Protein AF-A0A4Y1ZFN9-F1 (afdb_monomer_lite)

Structure (mmCIF, N/CA/C/O backbone):
data_AF-A0A4Y1ZFN9-F1
#
_entry.id   AF-A0A4Y1ZFN9-F1
#
loop_
_atom_site.group_PDB
_atom_site.id
_atom_site.type_symbol
_atom_site.label_atom_id
_atom_site.label_alt_id
_atom_site.label_comp_id
_atom_site.label_asym_id
_atom_site.label_entity_id
_atom_site.label_seq_id
_atom_site.pdbx_PDB_ins_code
_atom_site.Cartn_x
_atom_site.Cartn_y
_atom_site.Cartn_z
_atom_site.occupancy
_atom_site.B_iso_or_equiv
_atom_site.auth_seq_id
_atom_site.auth_comp_id
_atom_site.auth_asym_id
_atom_site.auth_atom_id
_atom_site.pdbx_PDB_model_num
ATOM 1 N N . MET A 1 1 ? -14.547 -3.668 4.953 1.00 77.75 1 MET A N 1
ATOM 2 C CA . MET A 1 1 ? -13.461 -3.537 3.946 1.00 77.75 1 MET A CA 1
ATOM 3 C C . MET A 1 1 ? -12.849 -4.908 3.663 1.00 77.75 1 MET A C 1
ATOM 5 O O . MET A 1 1 ? -12.935 -5.746 4.546 1.00 77.75 1 MET A O 1
ATOM 9 N N . ILE A 1 2 ? -12.287 -5.182 2.478 1.00 76.56 2 ILE A N 1
ATOM 10 C CA . ILE A 1 2 ? -11.510 -6.411 2.207 1.00 76.56 2 ILE A CA 1
ATOM 11 C C . ILE A 1 2 ? -10.048 -6.037 1.962 1.00 76.56 2 ILE A C 1
ATOM 13 O O . ILE A 1 2 ? -9.784 -5.156 1.145 1.00 76.56 2 ILE A O 1
ATOM 17 N N . VAL A 1 3 ? -9.117 -6.692 2.660 1.00 72.06 3 VAL A N 1
ATOM 18 C CA . VAL A 1 3 ? -7.688 -6.322 2.660 1.00 72.06 3 VAL A CA 1
ATOM 19 C C . VAL A 1 3 ? -6.757 -7.538 2.684 1.00 72.06 3 VAL A C 1
ATOM 21 O O . VAL A 1 3 ? -7.185 -8.662 2.965 1.00 72.06 3 VAL A O 1
ATOM 24 N N . THR A 1 4 ? -5.461 -7.279 2.488 1.00 67.50 4 THR A N 1
ATOM 25 C CA . THR A 1 4 ? -4.365 -8.205 2.813 1.00 67.50 4 THR A CA 1
ATOM 26 C C . THR A 1 4 ? -3.552 -7.617 3.972 1.00 67.50 4 THR A C 1
ATOM 28 O O . THR A 1 4 ? -3.237 -6.431 3.929 1.00 67.50 4 THR A O 1
ATOM 31 N N . ALA A 1 5 ? -3.260 -8.376 5.037 1.00 63.66 5 ALA A N 1
ATOM 32 C CA . ALA A 1 5 ? -2.979 -7.748 6.340 1.00 63.66 5 ALA A CA 1
ATOM 33 C C . ALA A 1 5 ? -2.063 -8.499 7.311 1.00 63.66 5 ALA A C 1
ATOM 35 O O . ALA A 1 5 ? -1.925 -9.724 7.226 1.00 63.66 5 ALA A O 1
ATOM 36 N N . SER A 1 6 ? -1.573 -7.713 8.285 1.00 58.00 6 SER A N 1
ATOM 37 C CA . SER A 1 6 ? -1.054 -8.129 9.589 1.00 58.00 6 SER A CA 1
ATOM 38 C C . SER A 1 6 ? -2.159 -8.058 10.641 1.00 58.00 6 SER A C 1
ATOM 40 O O . SER A 1 6 ? -2.550 -6.984 11.076 1.00 58.00 6 SER A O 1
ATOM 42 N N . ARG A 1 7 ? -2.741 -9.205 10.988 1.00 59.84 7 ARG A N 1
ATOM 43 C CA . ARG A 1 7 ? -4.163 -9.277 11.386 1.00 59.84 7 ARG A CA 1
ATOM 44 C C . ARG A 1 7 ? -4.411 -9.408 12.881 1.00 59.84 7 ARG A C 1
ATOM 46 O O . ARG A 1 7 ? -5.573 -9.501 13.278 1.00 59.84 7 ARG A O 1
ATOM 53 N N . TYR A 1 8 ? -3.345 -9.536 13.661 1.00 68.88 8 TYR A N 1
ATOM 54 C CA . TYR A 1 8 ? -3.421 -10.136 14.982 1.00 68.88 8 TYR A CA 1
ATOM 55 C C . TYR A 1 8 ? -2.717 -9.287 16.032 1.00 68.88 8 TYR A C 1
ATOM 57 O O . TYR A 1 8 ? -1.589 -8.844 15.815 1.00 68.88 8 TYR A O 1
ATOM 65 N N . LYS A 1 9 ? -3.371 -9.135 17.182 1.00 74.56 9 LYS A N 1
ATOM 66 C CA . LYS A 1 9 ? -2.738 -8.744 18.443 1.00 74.56 9 LYS A CA 1
ATOM 67 C C . LYS A 1 9 ? -2.376 -9.995 19.236 1.00 74.56 9 LYS A C 1
ATOM 69 O O . LYS A 1 9 ? -3.012 -11.040 19.078 1.00 74.56 9 LYS A O 1
ATOM 74 N N . VAL A 1 10 ? -1.360 -9.891 20.087 1.00 72.19 10 VAL A N 1
ATOM 75 C CA . VAL A 1 10 ? -1.052 -10.942 21.061 1.00 72.19 10 VAL A CA 1
ATOM 76 C C . VAL A 1 10 ? -1.889 -10.669 22.304 1.00 72.19 10 VAL A C 1
ATOM 78 O O . VAL A 1 10 ? -1.729 -9.637 22.938 1.00 72.19 10 VAL A O 1
ATOM 81 N N . TYR A 1 11 ? -2.776 -11.591 22.656 1.00 72.38 11 TYR A N 1
ATOM 82 C CA . TYR A 1 11 ? -3.575 -11.526 23.875 1.00 72.38 11 TYR A CA 1
ATOM 83 C C . TYR A 1 11 ? -3.511 -12.885 24.566 1.00 72.38 11 TYR A C 1
ATOM 85 O O . TYR A 1 11 ? -3.776 -13.906 23.935 1.00 72.38 11 TYR A O 1
ATOM 93 N N . ASN A 1 12 ? -3.109 -12.924 25.839 1.00 75.69 12 ASN A N 1
ATOM 94 C CA . ASN A 1 12 ? -2.905 -14.171 26.592 1.00 75.69 12 ASN A CA 1
ATOM 95 C C . ASN A 1 12 ? -2.049 -15.215 25.838 1.00 75.69 12 ASN A C 1
ATOM 97 O O . ASN A 1 12 ? -2.403 -16.391 25.765 1.00 75.69 12 ASN A O 1
ATOM 101 N N . ASN A 1 13 ? -0.930 -14.780 25.246 1.00 74.75 13 ASN A N 1
ATOM 102 C CA . ASN A 1 13 ? -0.024 -15.596 24.420 1.00 74.75 13 ASN A CA 1
ATOM 103 C C . ASN A 1 13 ? -0.671 -16.227 23.168 1.00 74.75 13 ASN A C 1
ATOM 105 O O . ASN A 1 13 ? -0.096 -17.136 22.569 1.00 74.75 13 ASN A O 1
ATOM 109 N N . GLN A 1 14 ? -1.837 -15.741 22.743 1.00 72.94 14 GLN A N 1
ATOM 110 C CA . GLN A 1 14 ? -2.523 -16.175 21.530 1.00 72.94 14 GLN A CA 1
ATOM 111 C C . GLN A 1 14 ? -2.654 -15.020 20.538 1.00 72.94 14 GLN A C 1
ATOM 113 O O . GLN A 1 14 ? -2.800 -13.862 20.924 1.00 72.94 14 GLN A O 1
ATOM 118 N N . LEU A 1 15 ? -2.603 -15.341 19.244 1.00 72.94 15 LEU A N 1
ATOM 119 C CA . LEU A 1 15 ? -2.896 -14.387 18.179 1.00 72.94 15 LEU A CA 1
ATOM 120 C C . LEU A 1 15 ? -4.413 -14.287 18.011 1.00 72.94 15 LEU A C 1
ATOM 122 O O . LEU A 1 15 ? -5.055 -15.259 17.616 1.00 72.94 15 LEU A O 1
ATOM 126 N N . VAL A 1 16 ? -4.975 -13.116 18.296 1.00 81.44 16 VAL A N 1
ATOM 127 C CA . VAL A 1 16 ? -6.412 -12.837 18.159 1.00 81.44 16 VAL A CA 1
ATOM 128 C C . VAL A 1 16 ? -6.639 -11.637 17.247 1.00 81.44 16 VAL A C 1
ATOM 130 O O . VAL A 1 16 ? -5.754 -10.796 17.089 1.00 81.44 16 VAL A O 1
ATOM 133 N N . HIS A 1 17 ? -7.805 -11.571 16.607 1.00 81.56 17 HIS A N 1
ATOM 134 C CA . HIS A 1 17 ? -8.164 -10.444 15.749 1.00 81.56 17 HIS A CA 1
ATOM 135 C C . HIS A 1 17 ? -8.407 -9.167 16.564 1.00 81.56 17 HIS A C 1
ATOM 137 O O . HIS A 1 17 ? -8.721 -9.223 17.753 1.00 81.56 17 HIS A O 1
ATOM 143 N N . TYR A 1 18 ? -8.227 -8.019 15.907 1.00 85.19 18 TYR A N 1
ATOM 144 C CA . TYR A 1 18 ? -8.685 -6.741 16.441 1.00 85.19 18 TYR A CA 1
ATOM 145 C C . TYR A 1 18 ? -10.200 -6.623 16.278 1.00 85.19 18 TYR A C 1
ATOM 147 O O . TYR A 1 18 ? -10.724 -6.839 15.184 1.00 85.19 18 TYR A O 1
ATOM 155 N N . GLU A 1 19 ? -10.863 -6.230 17.355 1.00 88.25 19 GLU A N 1
ATOM 156 C CA . GLU A 1 19 ? -12.302 -5.993 17.435 1.00 88.25 19 GLU A CA 1
ATOM 157 C C . GLU A 1 19 ? -12.590 -4.489 17.494 1.00 88.25 19 GLU A C 1
ATOM 159 O O . GLU A 1 19 ? -11.731 -3.700 17.885 1.00 88.25 19 GLU A O 1
ATOM 164 N N . GLU A 1 20 ? -13.811 -4.073 17.151 1.00 88.00 20 GLU A N 1
ATOM 165 C CA . GLU A 1 20 ? -14.206 -2.653 17.182 1.00 88.00 20 GLU A CA 1
ATOM 166 C C . GLU A 1 20 ? -13.950 -2.010 18.554 1.00 88.00 20 GLU A C 1
ATOM 168 O O . GLU A 1 20 ? -13.442 -0.895 18.655 1.00 88.00 20 GLU A O 1
ATOM 173 N N . THR A 1 21 ? -14.218 -2.753 19.631 1.00 90.38 21 THR A N 1
ATOM 174 C CA . THR A 1 21 ? -14.050 -2.281 21.009 1.00 90.38 21 THR A CA 1
ATOM 175 C C . THR A 1 21 ? -12.606 -1.958 21.381 1.00 90.38 21 THR A C 1
ATOM 177 O O . THR A 1 21 ? -12.394 -1.190 22.319 1.00 90.38 21 THR A O 1
ATOM 180 N N . ASP A 1 22 ? -11.622 -2.493 20.653 1.00 88.75 22 ASP A N 1
ATOM 181 C CA . ASP A 1 22 ? -10.198 -2.234 20.895 1.00 88.75 22 ASP A CA 1
ATOM 182 C C . ASP A 1 22 ? -9.815 -0.775 20.624 1.00 88.75 22 ASP A C 1
ATOM 184 O O . ASP A 1 22 ? -8.788 -0.305 21.111 1.00 88.75 22 ASP A O 1
ATOM 188 N N . ILE A 1 23 ? -10.655 -0.028 19.900 1.00 85.88 23 ILE A N 1
ATOM 189 C CA . ILE A 1 23 ? -10.479 1.413 19.699 1.00 85.88 23 ILE A CA 1
ATOM 190 C C . ILE A 1 23 ? -10.587 2.209 21.012 1.00 85.88 23 ILE A C 1
ATOM 192 O O . ILE A 1 23 ? -10.075 3.323 21.104 1.00 85.88 23 ILE A O 1
ATOM 196 N N . ASN A 1 24 ? -11.243 1.643 22.033 1.00 86.88 24 ASN A N 1
ATOM 197 C CA . ASN A 1 24 ? -11.418 2.278 23.339 1.00 86.88 24 ASN A CA 1
ATOM 198 C C . ASN A 1 24 ? -10.230 2.040 24.280 1.00 86.88 24 ASN A C 1
ATOM 200 O O . ASN A 1 24 ? -10.094 2.747 25.279 1.00 86.88 24 ASN A O 1
ATOM 204 N N . ASP A 1 25 ? -9.370 1.065 23.978 1.00 86.62 25 ASP A N 1
ATOM 205 C CA . ASP A 1 25 ? -8.110 0.879 24.690 1.00 86.62 25 ASP A CA 1
ATOM 206 C C . ASP A 1 25 ? -7.090 1.894 24.169 1.00 86.62 25 ASP A C 1
ATOM 208 O O . ASP A 1 25 ? -6.445 1.713 23.137 1.00 86.62 25 ASP A O 1
ATOM 212 N N . LEU A 1 26 ? -6.970 3.001 24.895 1.00 81.69 26 LEU A N 1
ATOM 213 C CA . LEU A 1 26 ? -6.106 4.116 24.527 1.00 81.69 26 LEU A CA 1
ATOM 214 C C . LEU A 1 26 ? -4.615 3.852 24.788 1.00 81.69 26 LEU A C 1
ATOM 216 O O . LEU A 1 26 ? -3.798 4.679 24.382 1.00 81.69 26 LEU A O 1
ATOM 220 N N . GLU A 1 27 ? -4.248 2.763 25.467 1.00 79.81 27 GLU A N 1
ATOM 221 C CA . GLU A 1 27 ? -2.849 2.452 25.777 1.00 79.81 27 GLU A CA 1
ATOM 222 C C . GLU A 1 27 ? -2.230 1.510 24.745 1.00 79.81 27 GLU A C 1
ATOM 224 O O . GLU A 1 27 ? -1.145 1.802 24.235 1.00 79.81 27 GLU A O 1
ATOM 229 N N . GLU A 1 28 ? -2.917 0.422 24.388 1.00 80.81 28 GLU A N 1
ATOM 230 C CA . GLU A 1 28 ? -2.368 -0.596 23.485 1.00 80.81 28 GLU A CA 1
ATOM 231 C C . GLU A 1 28 ? -3.202 -0.774 22.212 1.00 80.81 28 GLU A C 1
ATOM 233 O O . GLU A 1 28 ? -2.653 -0.704 21.105 1.00 80.81 28 GLU A O 1
ATOM 238 N N . GLY A 1 29 ? -4.516 -0.961 22.347 1.00 85.44 29 GLY A N 1
ATOM 239 C CA . GLY A 1 29 ? -5.437 -1.226 21.241 1.00 85.44 29 GLY A CA 1
ATOM 240 C C . GLY A 1 29 ? -5.422 -0.143 20.165 1.00 85.44 29 GLY A C 1
ATOM 241 O O . GLY A 1 29 ? -4.971 -0.383 19.042 1.00 85.44 29 GLY A O 1
ATOM 242 N N . PHE A 1 30 ? -5.856 1.067 20.506 1.00 84.69 30 PHE A N 1
ATOM 243 C CA . PHE A 1 30 ? -5.963 2.192 19.583 1.00 84.69 30 PHE A CA 1
ATOM 244 C C . PHE A 1 30 ? -4.625 2.566 18.922 1.00 84.69 30 PHE A C 1
ATOM 246 O O . PHE A 1 30 ? -4.589 2.649 17.687 1.00 84.69 30 PHE A O 1
ATOM 253 N N . PRO A 1 31 ? -3.504 2.730 19.660 1.00 82.12 31 PRO A N 1
ATOM 254 C CA . PRO A 1 31 ? -2.205 2.958 19.032 1.00 82.12 31 PRO A CA 1
ATOM 255 C C . PRO A 1 31 ? -1.802 1.845 18.061 1.00 82.12 31 PRO A C 1
ATOM 257 O O . PRO A 1 31 ? -1.279 2.137 16.985 1.00 82.12 31 PRO A O 1
ATOM 260 N N . SER A 1 32 ? -2.066 0.580 18.398 1.00 81.94 32 SER A N 1
ATOM 261 C CA . SER A 1 32 ? -1.715 -0.549 17.533 1.00 81.94 32 SER A CA 1
ATOM 262 C C . SER A 1 32 ? -2.589 -0.632 16.283 1.00 81.94 32 SER A C 1
ATOM 264 O O . SER A 1 32 ? -2.069 -0.889 15.200 1.00 81.94 32 SER A O 1
ATOM 266 N N . ILE A 1 33 ? -3.885 -0.329 16.392 1.00 87.19 33 ILE A N 1
ATOM 267 C CA . ILE A 1 33 ? -4.781 -0.191 15.236 1.00 87.19 33 ILE A CA 1
ATOM 268 C C . ILE A 1 33 ? -4.265 0.908 14.303 1.00 87.19 33 ILE A C 1
ATOM 270 O O . ILE A 1 33 ? -4.144 0.701 13.094 1.00 87.19 33 ILE A O 1
ATOM 274 N N . CYS A 1 34 ? -3.892 2.061 14.864 1.00 84.19 34 CYS A N 1
ATOM 275 C CA . CYS A 1 34 ? -3.413 3.206 14.095 1.00 84.19 34 CYS A CA 1
ATOM 276 C C . CYS A 1 34 ? -2.011 3.001 13.489 1.00 84.19 34 CYS A C 1
ATOM 278 O O . CYS A 1 34 ? -1.635 3.739 12.585 1.00 84.19 34 CYS A O 1
ATOM 280 N N . ARG A 1 35 ? -1.234 1.991 13.912 1.00 80.06 35 ARG A N 1
ATOM 281 C CA . ARG A 1 35 ? -0.016 1.564 13.183 1.00 80.06 35 ARG A CA 1
ATOM 282 C C . ARG A 1 35 ? -0.333 0.940 11.823 1.00 80.06 35 ARG A C 1
ATOM 284 O O . ARG A 1 35 ? 0.531 0.905 10.948 1.00 80.06 35 ARG A O 1
ATOM 291 N N . GLY A 1 36 ? -1.568 0.494 11.627 1.00 83.50 36 GLY A N 1
ATOM 292 C CA . GLY A 1 36 ? -2.031 -0.132 10.402 1.00 83.50 36 GLY A CA 1
ATOM 293 C C . GLY A 1 36 ? -2.270 -1.621 10.593 1.00 83.50 36 GLY A C 1
ATOM 294 O O . GLY A 1 36 ? -1.331 -2.407 10.687 1.00 83.50 36 GLY A O 1
ATOM 295 N N . LEU A 1 37 ? -3.542 -2.013 10.575 1.00 83.81 37 LEU A N 1
ATOM 296 C CA . LEU A 1 37 ? -3.963 -3.415 10.574 1.00 83.81 37 LEU A CA 1
ATOM 297 C C . LEU A 1 37 ? -3.704 -4.087 9.219 1.00 83.81 37 LEU A C 1
ATOM 299 O O . LEU A 1 37 ? -3.660 -5.306 9.099 1.00 83.81 37 LEU A O 1
ATOM 303 N N . PHE A 1 38 ? -3.550 -3.303 8.159 1.00 83.31 38 PHE A N 1
ATOM 304 C CA . PHE A 1 38 ? -3.325 -3.780 6.801 1.00 83.31 38 PHE A CA 1
ATOM 305 C C . PHE A 1 38 ? -2.555 -2.733 6.002 1.00 83.31 38 PHE A C 1
ATOM 307 O O . PHE A 1 38 ? -2.450 -1.595 6.444 1.00 83.31 38 PHE A O 1
ATOM 314 N N . ASN A 1 39 ? -2.040 -3.097 4.826 1.00 83.25 39 ASN A N 1
ATOM 315 C CA . ASN A 1 39 ? -1.399 -2.132 3.940 1.00 83.25 39 ASN A CA 1
ATOM 316 C C . ASN A 1 39 ? -2.447 -1.469 3.047 1.00 83.25 39 ASN A C 1
ATOM 318 O O . ASN A 1 39 ? -3.125 -2.156 2.281 1.00 83.25 39 ASN A O 1
ATOM 322 N N . SER A 1 40 ? -2.559 -0.144 3.116 1.00 86.94 40 SER A N 1
ATOM 323 C CA . SER A 1 40 ? -3.566 0.615 2.366 1.00 86.94 40 SER A CA 1
ATOM 324 C C . SER A 1 40 ? -3.242 0.811 0.883 1.00 86.94 40 SER A C 1
ATOM 326 O O . SER A 1 40 ? -4.077 1.327 0.149 1.00 86.94 40 SER A O 1
ATOM 328 N N . GLY A 1 41 ? -2.091 0.337 0.395 1.00 87.19 41 GLY A N 1
ATOM 329 C CA . GLY A 1 41 ? -1.738 0.394 -1.028 1.00 87.19 41 GLY A CA 1
ATOM 330 C C . GLY A 1 41 ? -2.680 -0.388 -1.944 1.00 87.19 41 GLY A C 1
ATOM 331 O O . GLY A 1 41 ? -2.752 -0.107 -3.136 1.00 87.19 41 GLY A O 1
ATOM 332 N N . SER A 1 42 ? -3.429 -1.351 -1.403 1.00 88.12 42 SER A N 1
ATOM 333 C CA . SER A 1 42 ? -4.551 -1.972 -2.106 1.00 88.12 42 SER A CA 1
ATOM 334 C C . SER A 1 42 ? -5.563 -2.565 -1.127 1.00 88.12 42 SER A C 1
ATOM 336 O O . SER A 1 42 ? -5.224 -3.230 -0.143 1.00 88.12 42 SER A O 1
ATOM 338 N N . TYR A 1 43 ? -6.833 -2.318 -1.414 1.00 90.12 43 TYR A N 1
ATOM 339 C CA . TYR A 1 43 ? -7.973 -2.818 -0.660 1.00 90.12 43 TYR A CA 1
ATOM 340 C C . TYR A 1 43 ? -9.228 -2.726 -1.527 1.00 90.12 43 TYR A C 1
ATOM 342 O O . TYR A 1 43 ? -9.263 -2.024 -2.536 1.00 90.12 43 TYR A O 1
ATOM 350 N N . ILE A 1 44 ? -10.284 -3.421 -1.110 1.00 90.62 44 ILE A N 1
ATOM 351 C CA . ILE A 1 44 ? -11.608 -3.316 -1.721 1.00 90.62 44 ILE A CA 1
ATOM 352 C C . ILE A 1 44 ? -12.584 -2.773 -0.682 1.00 90.62 44 ILE A C 1
ATOM 354 O O . ILE A 1 44 ? -12.714 -3.295 0.432 1.00 90.62 44 ILE A O 1
ATOM 358 N N . MET A 1 45 ? -13.306 -1.725 -1.061 1.00 90.50 45 MET A N 1
ATOM 359 C CA . MET A 1 45 ? -14.277 -1.054 -0.209 1.00 90.50 45 MET A CA 1
ATOM 360 C C . MET A 1 45 ? -15.701 -1.335 -0.691 1.00 90.50 45 MET A C 1
ATOM 362 O O . MET A 1 45 ? -16.015 -1.204 -1.871 1.00 90.50 45 MET A O 1
ATOM 366 N N . ASN A 1 46 ? -16.586 -1.719 0.232 1.00 91.62 46 ASN A N 1
ATOM 367 C CA . ASN A 1 46 ? -17.998 -1.917 -0.082 1.00 91.62 46 ASN A CA 1
ATOM 368 C C . ASN A 1 46 ? -18.739 -0.582 0.058 1.00 91.62 46 ASN A C 1
ATOM 370 O O . ASN A 1 46 ? -19.190 -0.226 1.146 1.00 91.62 46 ASN A O 1
ATOM 374 N N . LEU A 1 47 ? -18.878 0.139 -1.054 1.00 92.19 47 LEU A N 1
ATOM 375 C CA . LEU A 1 47 ? -19.539 1.445 -1.070 1.00 92.19 47 LEU A CA 1
ATOM 376 C C . LEU A 1 47 ? -21.029 1.368 -0.715 1.00 92.19 47 LEU A C 1
ATOM 378 O O . LEU A 1 47 ? -21.571 2.335 -0.194 1.00 92.19 47 LEU A O 1
ATOM 382 N N . ASN A 1 48 ? -21.698 0.236 -0.953 1.00 94.62 48 ASN A N 1
ATOM 383 C CA . ASN A 1 48 ? -23.107 0.078 -0.580 1.00 94.62 48 ASN A CA 1
ATOM 384 C C . ASN A 1 48 ? -23.276 0.058 0.939 1.00 94.62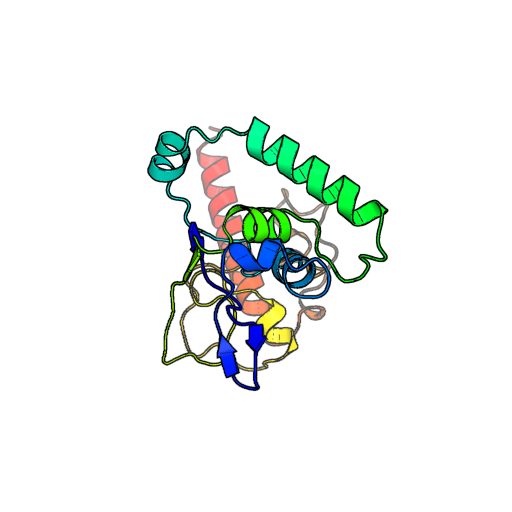 48 ASN A C 1
ATOM 386 O O . ASN A 1 48 ? -24.194 0.688 1.450 1.00 94.62 48 ASN A O 1
ATOM 390 N N . LYS A 1 49 ? -22.363 -0.604 1.664 1.00 91.75 49 LYS A N 1
ATOM 391 C CA . LYS A 1 49 ? -22.344 -0.559 3.133 1.00 91.75 49 LYS A CA 1
ATOM 392 C C . LYS A 1 49 ? -22.106 0.860 3.657 1.00 91.75 49 LYS A C 1
ATOM 394 O O . LYS A 1 49 ? -22.811 1.280 4.563 1.00 91.75 49 LYS A O 1
ATOM 399 N N . ILE A 1 50 ? -21.171 1.598 3.056 1.00 91.69 50 ILE A N 1
ATOM 400 C CA . ILE A 1 50 ? -20.876 2.992 3.439 1.00 91.69 50 ILE A CA 1
ATOM 401 C C . ILE A 1 50 ? -22.106 3.881 3.240 1.00 91.69 50 ILE A C 1
ATOM 403 O O . ILE A 1 50 ? -22.515 4.579 4.161 1.00 91.69 50 ILE A O 1
ATOM 407 N N . ARG A 1 51 ? -22.752 3.792 2.069 1.00 94.00 51 ARG A N 1
ATOM 408 C CA . ARG A 1 51 ? -23.983 4.542 1.779 1.00 94.00 51 ARG A CA 1
ATOM 409 C C . ARG A 1 51 ? -25.131 4.159 2.713 1.00 94.00 51 ARG A C 1
ATOM 411 O O . ARG A 1 51 ? -25.852 5.038 3.165 1.00 94.00 51 ARG A O 1
ATOM 418 N N . ALA A 1 52 ? -25.303 2.870 3.011 1.00 95.50 52 ALA A N 1
ATOM 419 C CA . ALA A 1 52 ? -26.346 2.395 3.923 1.00 95.50 52 ALA A CA 1
ATOM 420 C C . ALA A 1 52 ? -26.139 2.899 5.361 1.00 95.50 52 ALA A C 1
ATOM 422 O O . ALA A 1 52 ? -27.113 3.208 6.039 1.00 95.50 52 ALA A O 1
ATOM 423 N N . ALA A 1 53 ? -24.882 3.031 5.792 1.00 91.50 53 ALA A N 1
ATOM 424 C CA . ALA A 1 53 ? -24.506 3.637 7.068 1.00 91.50 53 ALA A CA 1
ATOM 425 C C . ALA A 1 53 ? -24.557 5.179 7.056 1.00 91.50 53 ALA A C 1
ATOM 427 O O . ALA A 1 53 ? -24.246 5.796 8.066 1.00 91.50 53 ALA A O 1
ATOM 428 N N . GLN A 1 54 ? -24.938 5.795 5.928 1.00 95.00 54 GLN A N 1
ATOM 429 C CA . GLN A 1 54 ? -24.986 7.250 5.727 1.00 95.00 54 GLN A CA 1
ATOM 430 C C . GLN A 1 54 ? -23.649 7.957 5.995 1.00 95.00 54 GLN A C 1
ATOM 432 O O . GLN A 1 54 ? -23.626 9.146 6.291 1.00 95.00 54 GLN A O 1
ATOM 437 N N . LEU A 1 55 ? -22.535 7.235 5.844 1.00 90.69 55 LEU A N 1
ATOM 438 C CA . LEU A 1 55 ? -21.200 7.796 5.999 1.00 90.69 55 LEU A CA 1
ATOM 439 C C . LEU A 1 55 ? -20.816 8.603 4.757 1.00 90.69 55 LEU A C 1
ATOM 441 O O . LEU A 1 55 ? -20.970 8.155 3.615 1.00 90.69 55 LEU A O 1
ATOM 445 N N . THR A 1 56 ? -20.266 9.782 4.998 1.00 91.44 56 THR A N 1
ATOM 446 C CA . THR A 1 56 ? -19.825 10.755 4.002 1.00 91.44 56 THR A CA 1
ATOM 447 C C . THR A 1 56 ? -18.323 11.008 4.119 1.00 91.44 56 THR A C 1
ATOM 449 O O . THR A 1 56 ? -17.667 10.554 5.054 1.00 91.44 56 THR A O 1
ATOM 452 N N . ILE A 1 57 ? -17.749 11.743 3.162 1.00 89.31 57 ILE A N 1
ATOM 453 C CA . ILE A 1 57 ? -16.342 12.170 3.244 1.00 89.31 57 ILE A CA 1
ATOM 454 C C . ILE A 1 57 ? -16.107 13.044 4.485 1.00 89.31 57 ILE A C 1
ATOM 456 O O . ILE A 1 57 ? -15.055 12.917 5.111 1.00 89.31 57 ILE A O 1
ATOM 460 N N . ASP A 1 58 ? -17.082 13.871 4.869 1.00 92.38 58 ASP A N 1
ATOM 461 C CA . ASP A 1 58 ? -16.963 14.777 6.014 1.00 92.38 58 ASP A CA 1
ATOM 462 C C . ASP A 1 58 ? -16.776 14.012 7.329 1.00 92.38 58 ASP A C 1
ATOM 464 O O . ASP A 1 58 ? -15.988 14.437 8.172 1.00 92.38 58 ASP A O 1
ATOM 468 N N . ASP A 1 59 ? -17.395 12.835 7.467 1.00 90.88 59 ASP A N 1
ATOM 469 C CA . ASP A 1 59 ? -17.200 11.955 8.624 1.00 90.88 59 ASP A CA 1
ATOM 470 C C . ASP A 1 59 ? -15.746 11.471 8.724 1.00 90.88 59 ASP A C 1
ATOM 472 O O . ASP A 1 59 ? -15.136 11.516 9.794 1.00 90.88 59 ASP A O 1
ATOM 476 N N . PHE A 1 60 ? -15.140 11.071 7.599 1.00 88.75 60 PHE A N 1
ATOM 477 C CA . PHE A 1 60 ? -13.730 10.666 7.566 1.00 88.75 60 PHE A CA 1
ATOM 478 C C . PHE A 1 60 ? -12.784 11.848 7.807 1.00 88.75 60 PHE A C 1
ATOM 480 O O . PHE A 1 60 ? -11.758 11.684 8.471 1.00 88.75 60 PHE A O 1
ATOM 487 N N . VAL A 1 61 ? -13.123 13.044 7.315 1.00 89.06 61 VAL A N 1
ATOM 488 C CA . VAL A 1 61 ? -12.357 14.270 7.577 1.00 89.06 61 VAL A CA 1
ATOM 489 C C . VAL A 1 61 ? -12.413 14.625 9.062 1.00 89.06 61 VAL A C 1
ATOM 491 O O . VAL A 1 61 ? -11.361 14.812 9.677 1.00 89.06 61 VAL A O 1
ATOM 494 N N . ALA A 1 62 ? -13.602 14.653 9.664 1.00 88.94 62 ALA A N 1
ATOM 495 C CA . ALA A 1 62 ? -13.782 14.913 11.089 1.00 88.94 62 ALA A CA 1
ATOM 496 C C . ALA A 1 62 ? -13.035 13.878 11.941 1.00 88.94 62 ALA A C 1
ATOM 498 O O . ALA A 1 62 ? -12.291 14.238 12.858 1.00 88.94 62 ALA A O 1
A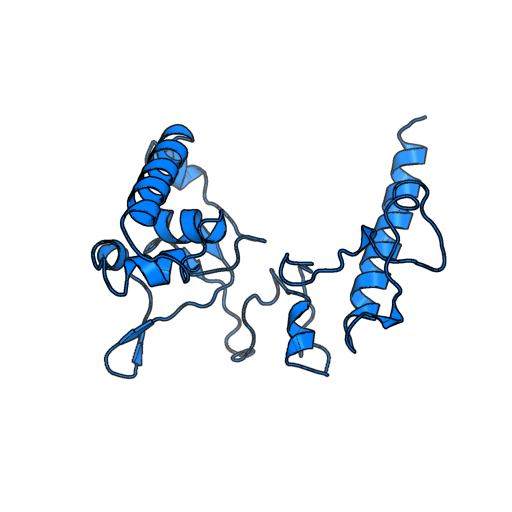TOM 499 N N . PHE A 1 63 ? -13.142 12.596 11.584 1.00 86.56 63 PHE A N 1
ATOM 500 C CA . PHE A 1 63 ? -12.414 11.532 12.263 1.00 86.56 63 PHE A CA 1
ATOM 501 C C . PHE A 1 63 ? -10.897 11.724 12.151 1.00 86.56 63 PHE A C 1
ATOM 503 O O . PHE A 1 63 ? -10.196 11.678 13.161 1.00 86.56 63 PHE A O 1
ATOM 510 N N . SER A 1 64 ? -10.374 12.057 10.966 1.00 85.50 64 SER A N 1
ATOM 511 C CA . SER A 1 64 ? -8.944 12.341 10.790 1.00 85.50 64 SER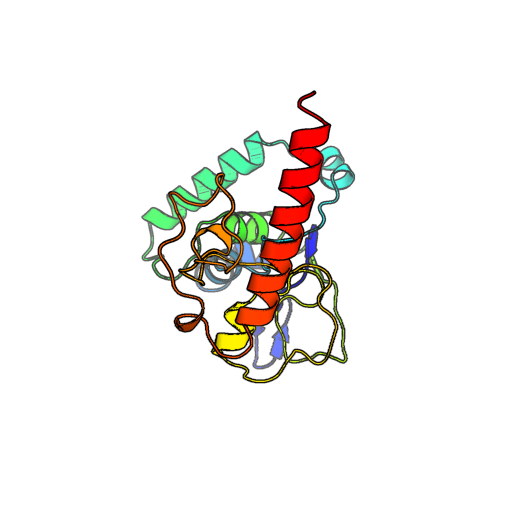 A CA 1
ATOM 512 C C . SER A 1 64 ? -8.451 13.497 11.678 1.00 85.50 64 SER A C 1
ATOM 514 O O . SER A 1 64 ? -7.386 13.402 12.289 1.00 85.50 64 SER A O 1
ATOM 516 N N . GLN A 1 65 ? -9.254 14.554 11.847 1.00 83.81 65 GLN A N 1
ATOM 517 C CA . GLN A 1 65 ? -8.936 15.682 12.727 1.00 83.81 65 GLN A CA 1
ATOM 518 C C . GLN A 1 65 ? -8.938 15.287 14.211 1.00 83.81 65 GLN A C 1
ATOM 520 O O . GLN A 1 65 ? -8.090 15.759 14.982 1.00 83.81 65 GLN A O 1
ATOM 525 N N . MET A 1 66 ? -9.851 14.399 14.619 1.00 82.06 66 MET A N 1
ATOM 526 C CA . MET A 1 66 ? -9.855 13.818 15.963 1.00 82.06 66 MET A CA 1
ATOM 527 C C . MET A 1 66 ? -8.579 13.009 16.218 1.00 82.06 66 MET A C 1
ATOM 529 O O . MET A 1 66 ? -7.923 13.226 17.240 1.00 82.06 66 MET A O 1
ATOM 533 N N . LEU A 1 67 ? -8.171 12.155 15.270 1.00 78.88 67 LEU A N 1
ATOM 534 C CA . LEU A 1 67 ? -6.922 11.386 15.353 1.00 78.88 67 LEU A CA 1
ATOM 535 C C . LEU A 1 67 ? -5.696 12.308 15.466 1.00 78.88 67 LEU A C 1
ATOM 537 O O . LEU A 1 67 ? -4.845 12.098 16.331 1.00 78.88 67 LEU A O 1
ATOM 541 N N . CYS A 1 68 ? -5.622 13.375 14.662 1.00 77.38 68 CYS A N 1
ATOM 542 C CA . CYS A 1 68 ? -4.537 14.361 14.741 1.00 77.38 68 CYS A CA 1
ATOM 543 C C . CYS A 1 68 ? -4.518 15.132 16.070 1.00 77.38 68 CYS A C 1
ATOM 545 O O . CYS A 1 68 ? -3.460 15.510 16.568 1.00 77.38 68 CYS A O 1
ATOM 547 N N . THR A 1 69 ? -5.683 15.410 16.655 1.00 77.69 69 THR A N 1
ATOM 548 C CA . THR A 1 69 ? -5.760 16.048 17.977 1.00 77.69 69 THR A CA 1
ATOM 549 C C . THR A 1 69 ? -5.285 15.102 19.072 1.00 77.69 69 THR A C 1
ATOM 551 O O . THR A 1 69 ? -4.577 15.523 19.988 1.00 77.69 69 THR A O 1
ATOM 554 N N . TYR A 1 70 ? -5.656 13.826 18.980 1.00 73.88 70 TYR A N 1
ATOM 555 C CA . TYR A 1 70 ? -5.193 12.797 19.901 1.00 73.88 70 TYR A CA 1
ATOM 556 C C . TYR A 1 70 ? -3.671 12.619 19.814 1.00 73.88 70 TYR A C 1
ATOM 558 O O . TYR A 1 70 ? -2.996 12.592 20.844 1.00 73.88 70 TYR A O 1
ATOM 566 N N . SER A 1 71 ? -3.114 12.601 18.597 1.00 69.81 71 SER A N 1
ATOM 567 C CA . SER A 1 71 ? -1.679 12.406 18.373 1.00 69.81 71 SER A CA 1
ATOM 568 C C . SER A 1 71 ? -0.803 13.471 19.019 1.00 69.81 71 SER A C 1
ATOM 570 O O . SER A 1 71 ? 0.238 13.155 19.582 1.00 69.81 71 SER A O 1
ATOM 572 N N . LYS A 1 72 ? -1.253 14.730 19.006 1.00 70.12 72 LYS A N 1
ATOM 573 C CA . LYS A 1 72 ? -0.546 15.863 19.621 1.00 70.12 72 LYS A CA 1
ATOM 574 C C . LYS A 1 72 ? -0.509 15.809 21.149 1.00 70.12 72 LYS A C 1
ATOM 576 O O . LYS A 1 72 ? 0.313 16.488 21.755 1.00 70.12 72 LYS A O 1
ATOM 581 N N . LYS A 1 73 ? -1.411 15.052 21.783 1.00 66.44 73 LYS A N 1
ATOM 582 C CA . LYS A 1 73 ? -1.536 14.966 23.250 1.00 66.44 73 LYS A CA 1
ATOM 583 C C . LYS A 1 73 ? -0.678 13.859 23.871 1.00 66.44 73 LYS A C 1
ATOM 585 O O . LYS A 1 73 ? -0.586 13.791 25.095 1.00 66.44 73 LYS A O 1
ATOM 590 N N . LYS A 1 74 ? -0.084 12.981 23.062 1.00 66.44 74 LYS A N 1
ATOM 591 C CA . LYS A 1 74 ? 0.699 11.821 23.507 1.00 66.44 74 LYS A CA 1
ATOM 592 C C . LYS A 1 74 ? 2.004 11.743 22.717 1.00 66.44 74 LYS A C 1
ATOM 594 O O . LYS A 1 74 ? 2.070 12.213 21.586 1.00 66.44 74 LYS A O 1
ATOM 599 N N . ASP A 1 75 ? 3.037 11.132 23.292 1.00 65.19 75 ASP A N 1
ATOM 600 C CA . ASP A 1 75 ? 4.206 10.736 22.504 1.00 65.19 75 ASP A CA 1
ATOM 601 C C . ASP A 1 75 ? 3.776 9.610 21.558 1.00 65.19 75 ASP A C 1
ATOM 603 O O . ASP A 1 75 ? 3.610 8.455 21.950 1.00 65.19 75 ASP A O 1
ATOM 607 N N . THR A 1 76 ? 3.483 9.989 20.318 1.00 62.19 76 THR A N 1
ATOM 608 C CA . THR A 1 76 ? 2.961 9.099 19.283 1.00 62.19 76 THR A CA 1
ATOM 609 C C . THR A 1 76 ? 4.007 8.761 18.230 1.00 62.19 76 THR A C 1
ATOM 611 O O . THR A 1 76 ? 3.660 8.373 17.117 1.00 62.19 76 THR A O 1
ATOM 614 N N . SER A 1 77 ? 5.291 8.835 18.595 1.00 59.00 77 SER A N 1
ATOM 615 C CA . SER A 1 77 ? 6.439 8.460 17.752 1.00 59.00 77 SER A CA 1
ATOM 616 C C . SER A 1 77 ? 6.299 7.092 17.062 1.00 59.00 77 SER A C 1
ATOM 618 O O . SER A 1 77 ? 6.888 6.875 16.007 1.00 59.00 77 SER A O 1
ATOM 620 N N . ASN A 1 78 ? 5.466 6.198 17.606 1.00 53.97 78 ASN A N 1
ATOM 621 C CA . ASN A 1 78 ? 5.185 4.867 17.069 1.00 53.97 78 ASN A CA 1
ATOM 622 C C . ASN A 1 78 ? 3.808 4.708 16.390 1.00 53.97 78 ASN A C 1
ATOM 624 O O . ASN A 1 78 ? 3.381 3.569 16.213 1.00 53.97 78 ASN A O 1
ATOM 628 N N . ILE A 1 79 ? 3.076 5.778 16.061 1.00 62.28 79 ILE A N 1
ATOM 629 C CA . ILE A 1 79 ? 1.773 5.698 15.375 1.00 62.28 79 ILE A CA 1
ATOM 630 C C . ILE A 1 79 ? 1.899 6.244 13.949 1.00 62.28 79 ILE A C 1
ATOM 632 O O . ILE A 1 79 ? 2.333 7.374 13.734 1.00 62.28 79 ILE A O 1
ATOM 636 N N . TYR A 1 80 ? 1.487 5.445 12.962 1.00 60.72 80 TYR A N 1
ATOM 637 C CA . TYR A 1 80 ? 1.500 5.845 11.558 1.00 60.72 80 TYR A CA 1
ATOM 638 C C . TYR A 1 80 ? 0.221 6.622 11.208 1.00 60.72 80 TYR A C 1
ATOM 640 O O . TYR A 1 80 ? -0.794 6.047 10.822 1.00 60.72 80 TYR A O 1
ATOM 648 N N . PHE A 1 81 ? 0.262 7.953 11.315 1.00 63.78 81 PHE A N 1
ATOM 649 C CA . PHE A 1 81 ? -0.865 8.837 10.963 1.00 63.78 81 PHE A CA 1
ATOM 650 C C . PHE A 1 81 ? -0.989 9.108 9.454 1.00 63.78 81 PHE A C 1
ATOM 652 O O . PHE A 1 81 ? -1.111 10.253 9.023 1.00 63.78 81 PHE A O 1
ATOM 659 N N . GLY A 1 82 ? -0.943 8.050 8.648 1.00 79.12 82 GLY A N 1
ATOM 660 C CA . GLY A 1 82 ? -1.312 8.091 7.233 1.00 79.12 82 GLY A CA 1
ATOM 661 C C . GLY A 1 82 ? -2.727 7.566 6.989 1.00 79.12 82 GLY A C 1
ATOM 662 O O . GLY A 1 82 ? -3.456 7.202 7.917 1.00 79.12 82 GLY A O 1
ATOM 663 N N . ASP A 1 83 ? -3.090 7.449 5.716 1.00 85.69 83 ASP A N 1
ATOM 664 C CA . ASP A 1 83 ? -4.312 6.778 5.266 1.00 85.69 83 ASP A CA 1
ATOM 665 C C . ASP A 1 83 ? -4.413 5.347 5.820 1.00 85.69 83 ASP A C 1
ATOM 667 O O . ASP A 1 83 ? -5.491 4.916 6.218 1.00 85.69 83 ASP A O 1
ATOM 671 N N . GLN A 1 84 ? -3.287 4.638 5.950 1.00 86.88 84 GLN A N 1
ATOM 672 C CA . GLN A 1 84 ? -3.249 3.295 6.526 1.00 86.88 84 GLN A CA 1
ATOM 673 C C . GLN A 1 84 ? -3.786 3.237 7.964 1.00 86.88 84 GLN A C 1
ATOM 675 O O . GLN A 1 84 ? -4.593 2.361 8.288 1.00 86.88 84 GLN A O 1
ATOM 680 N N . GLY A 1 85 ? -3.355 4.164 8.824 1.00 86.69 85 GLY A N 1
ATOM 681 C CA . GLY A 1 85 ? -3.806 4.243 10.214 1.00 86.69 85 GLY A CA 1
ATOM 682 C C . GLY A 1 85 ? -5.263 4.688 10.304 1.00 86.69 85 GLY A C 1
ATOM 683 O O . GLY A 1 85 ? -6.054 4.059 11.005 1.00 86.69 85 GLY A O 1
ATOM 684 N N . LEU A 1 86 ? -5.638 5.705 9.516 1.00 88.56 86 LEU A N 1
ATOM 685 C CA . LEU A 1 86 ? -7.013 6.200 9.427 1.00 88.56 86 LEU A CA 1
ATOM 686 C C . LEU A 1 86 ? -7.987 5.092 9.015 1.00 88.56 86 LEU A C 1
ATOM 688 O O . LEU A 1 86 ? -8.980 4.867 9.698 1.00 88.56 86 LEU A O 1
ATOM 692 N N . LEU A 1 87 ? -7.704 4.383 7.920 1.00 89.94 87 LEU A N 1
ATOM 693 C CA . LEU A 1 87 ? -8.571 3.316 7.419 1.00 89.94 87 LEU A CA 1
ATOM 694 C C . LEU A 1 87 ? -8.591 2.112 8.364 1.00 89.94 87 LEU A C 1
ATOM 696 O O . LEU A 1 87 ? -9.613 1.444 8.490 1.00 89.94 87 LEU A O 1
ATOM 700 N N . SER A 1 88 ? -7.483 1.830 9.046 1.00 89.06 88 SER A N 1
ATOM 701 C CA . SER A 1 88 ? -7.453 0.780 10.065 1.00 89.06 88 SER A CA 1
ATOM 702 C C . SER A 1 88 ? -8.372 1.111 11.235 1.00 89.06 88 SER A C 1
ATOM 704 O O . SER A 1 88 ? -9.159 0.260 11.632 1.00 89.06 88 SER A O 1
ATOM 706 N N . ALA A 1 89 ? -8.330 2.348 11.732 1.00 89.19 89 ALA A N 1
ATOM 707 C CA . ALA A 1 89 ? -9.193 2.800 12.818 1.00 89.19 89 ALA A CA 1
ATOM 708 C C . ALA A 1 89 ? -10.659 2.959 12.388 1.00 89.19 89 ALA A C 1
ATOM 710 O O . ALA A 1 89 ? -11.553 2.614 13.147 1.00 89.19 89 ALA A O 1
ATOM 711 N N . ALA A 1 90 ? -10.921 3.427 11.167 1.00 89.81 90 ALA A N 1
ATOM 712 C CA . ALA A 1 90 ? -12.281 3.645 10.675 1.00 89.81 90 ALA A CA 1
ATOM 713 C C . ALA A 1 90 ? -13.044 2.342 10.386 1.00 89.81 90 ALA A C 1
ATOM 715 O O . ALA A 1 90 ? -14.269 2.351 10.324 1.00 89.81 90 ALA A O 1
ATOM 716 N N . PHE A 1 91 ? -12.331 1.235 10.163 1.00 90.19 91 PHE A N 1
ATOM 717 C CA . PHE A 1 91 ? -12.934 -0.040 9.773 1.00 90.19 91 PHE A CA 1
ATOM 718 C C . PHE A 1 91 ? -12.567 -1.204 10.700 1.00 90.19 91 PHE A C 1
ATOM 720 O O . PHE A 1 91 ? -12.867 -2.348 10.356 1.00 90.19 91 PHE A O 1
ATOM 727 N N . VAL A 1 92 ? -11.916 -0.966 11.842 1.00 89.19 92 VAL A N 1
ATOM 728 C CA . VAL A 1 92 ? -11.620 -2.028 12.819 1.00 89.19 92 VAL A CA 1
ATOM 729 C C . VAL A 1 92 ? -12.909 -2.776 13.206 1.00 89.19 92 VAL A C 1
ATOM 731 O O . VAL A 1 92 ? -13.968 -2.171 13.316 1.00 89.19 92 VAL A O 1
ATOM 734 N N . GLY A 1 93 ? -12.851 -4.109 13.303 1.00 85.88 93 GLY A N 1
ATOM 735 C CA . GLY A 1 93 ? -14.033 -4.979 13.449 1.00 85.88 93 GLY A CA 1
ATOM 736 C C . GLY A 1 93 ? -14.803 -5.268 12.145 1.00 85.88 93 GLY A C 1
ATOM 737 O O . GLY A 1 93 ? -15.435 -6.311 12.013 1.00 85.88 93 GLY A O 1
ATOM 738 N N . ASP A 1 94 ? -14.674 -4.417 11.123 1.00 87.75 94 ASP A N 1
ATOM 739 C CA . ASP A 1 94 ? -15.371 -4.524 9.828 1.00 87.75 94 ASP A CA 1
ATOM 740 C C . ASP A 1 94 ? -14.436 -4.895 8.652 1.00 87.75 94 ASP A C 1
ATOM 742 O O . ASP A 1 94 ? -14.792 -4.841 7.458 1.00 87.75 94 ASP A O 1
ATOM 746 N N . ILE A 1 95 ? -13.199 -5.278 8.974 1.00 86.44 95 ILE A N 1
ATOM 747 C CA . ILE A 1 95 ? -12.186 -5.728 8.021 1.00 86.44 95 ILE A CA 1
ATOM 748 C C . ILE A 1 95 ? -12.322 -7.239 7.804 1.00 86.44 95 ILE A C 1
ATOM 750 O O . ILE A 1 95 ? -12.055 -8.059 8.676 1.00 86.44 95 ILE A O 1
ATOM 754 N N . LYS A 1 96 ? -12.652 -7.621 6.572 1.00 83.69 96 LYS A N 1
ATOM 755 C CA . LYS A 1 96 ? -12.499 -8.986 6.073 1.00 83.69 96 LYS A CA 1
ATOM 756 C C . LYS A 1 96 ? -11.135 -9.135 5.440 1.00 83.69 96 LYS A C 1
ATOM 758 O O . LYS A 1 96 ? -10.660 -8.242 4.741 1.00 83.69 96 LYS A O 1
ATOM 763 N N . ILE A 1 97 ? -10.519 -10.287 5.643 1.00 77.12 97 ILE A N 1
ATOM 764 C CA . ILE A 1 97 ? -9.127 -10.439 5.272 1.00 77.12 97 ILE A CA 1
ATOM 765 C C . ILE A 1 97 ? -8.950 -11.607 4.322 1.00 77.12 97 ILE A C 1
ATOM 767 O O . ILE A 1 97 ? -9.220 -12.756 4.665 1.00 77.12 97 ILE A O 1
ATOM 771 N N . PHE A 1 98 ? -8.468 -11.305 3.121 1.00 72.81 98 PHE A N 1
ATOM 772 C CA . PHE A 1 98 ? -8.248 -12.305 2.091 1.00 72.81 98 PHE A CA 1
ATOM 773 C C . PHE A 1 98 ? -6.979 -13.092 2.427 1.00 72.81 98 PHE A C 1
ATOM 775 O O . PHE A 1 98 ? -5.901 -12.504 2.493 1.00 72.81 98 PHE A O 1
ATOM 782 N N . ASN A 1 99 ? -7.093 -14.382 2.762 1.00 63.41 99 ASN A N 1
ATOM 783 C CA . ASN A 1 99 ? -5.954 -15.207 3.188 1.00 63.41 99 ASN A CA 1
ATOM 784 C C . ASN A 1 99 ? -5.602 -16.290 2.168 1.00 63.41 99 ASN A C 1
ATOM 786 O O . ASN A 1 99 ? -6.498 -16.875 1.568 1.00 63.41 99 ASN A O 1
ATOM 790 N N . TYR A 1 100 ? -4.316 -16.630 2.097 1.00 63.72 100 TYR A N 1
ATOM 791 C CA . TYR A 1 100 ? -3.815 -17.851 1.472 1.00 63.72 100 TYR A CA 1
ATOM 792 C C . TYR A 1 100 ? -3.148 -18.710 2.557 1.00 63.72 100 TYR A C 1
ATOM 794 O O . TYR A 1 100 ? -1.982 -18.488 2.875 1.00 63.72 100 TYR A O 1
ATOM 802 N N . PRO A 1 101 ? -3.868 -19.687 3.150 1.00 57.84 101 PRO A N 1
ATOM 803 C CA . PRO A 1 101 ? -3.404 -20.430 4.329 1.00 57.84 101 PRO A CA 1
ATOM 804 C C . PRO A 1 101 ? -2.088 -21.199 4.151 1.00 57.84 101 PRO A C 1
ATOM 806 O O . PRO A 1 101 ? -1.462 -21.555 5.136 1.00 57.84 101 PRO A O 1
ATOM 809 N N . HIS A 1 102 ? -1.673 -21.472 2.912 1.00 56.09 102 HIS A N 1
ATOM 810 C CA . HIS A 1 102 ? -0.421 -22.164 2.592 1.00 56.09 102 HIS A CA 1
ATOM 811 C C . HIS A 1 102 ? 0.793 -21.222 2.498 1.00 56.09 102 HIS A C 1
ATOM 813 O O . HIS A 1 102 ? 1.920 -21.692 2.374 1.00 56.09 102 HIS A O 1
ATOM 819 N N . ILE A 1 103 ? 0.588 -19.901 2.571 1.00 57.28 103 ILE A N 1
ATOM 820 C CA . ILE A 1 103 ? 1.638 -18.875 2.503 1.00 57.28 103 ILE A CA 1
ATOM 821 C C . ILE A 1 103 ? 1.658 -18.147 3.853 1.00 57.28 103 ILE A C 1
ATOM 823 O O . ILE A 1 103 ? 1.263 -16.992 3.978 1.00 57.28 103 ILE A O 1
ATOM 827 N N . CYS A 1 104 ? 2.078 -18.859 4.900 1.00 50.59 104 CYS A N 1
ATOM 828 C CA . CYS A 1 104 ? 1.964 -18.390 6.287 1.00 50.59 104 CYS A CA 1
ATOM 829 C C . CYS A 1 104 ? 2.869 -17.197 6.633 1.00 50.59 104 CYS A C 1
ATOM 831 O O . CYS A 1 104 ? 2.609 -16.501 7.610 1.00 50.59 104 CYS A O 1
ATOM 833 N N . ASN A 1 105 ? 3.934 -16.964 5.859 1.00 51.91 105 ASN A N 1
ATOM 834 C CA . ASN A 1 105 ? 5.047 -16.116 6.295 1.00 51.91 105 ASN A CA 1
ATOM 835 C C . ASN A 1 105 ? 5.095 -14.715 5.679 1.00 51.91 105 ASN A C 1
ATOM 837 O O . ASN A 1 105 ? 6.013 -13.965 6.004 1.00 51.91 105 ASN A O 1
ATOM 841 N N . LEU A 1 106 ? 4.168 -14.336 4.792 1.00 54.09 106 LEU A N 1
ATOM 842 C CA . LEU A 1 106 ? 4.336 -13.118 3.995 1.00 54.09 106 LEU A CA 1
ATOM 843 C C . LEU A 1 106 ? 3.107 -12.214 4.041 1.00 54.09 106 LEU A C 1
ATOM 845 O O . LEU A 1 106 ? 2.058 -12.471 3.452 1.00 54.09 106 LEU A O 1
ATOM 849 N N . TRP A 1 107 ? 3.290 -11.120 4.771 1.00 61.56 107 TRP A N 1
ATOM 850 C CA . TRP A 1 107 ? 2.403 -9.972 4.833 1.00 61.56 107 TRP A CA 1
ATOM 851 C C . TRP A 1 107 ? 2.129 -9.454 3.415 1.00 61.56 107 TRP A C 1
ATOM 853 O O . TRP A 1 107 ? 3.061 -9.294 2.634 1.00 61.56 107 TRP A O 1
ATOM 863 N N . TYR A 1 108 ? 0.863 -9.148 3.114 1.00 67.31 108 TYR A N 1
ATOM 864 C CA . TYR A 1 108 ? 0.451 -8.417 1.905 1.00 67.31 108 TYR A CA 1
ATOM 865 C C . TYR A 1 108 ? 0.384 -9.218 0.578 1.00 67.31 108 TYR A C 1
ATOM 867 O O . TYR A 1 108 ? 0.416 -8.635 -0.496 1.00 67.31 108 TYR A O 1
ATOM 875 N N . MET A 1 109 ? 0.171 -10.543 0.607 1.00 74.00 109 MET A N 1
ATOM 876 C CA . MET A 1 109 ? 0.162 -11.392 -0.607 1.00 74.00 109 MET A CA 1
ATOM 877 C C . MET A 1 109 ? -1.188 -11.969 -1.049 1.00 74.00 109 MET A C 1
ATOM 879 O O . MET A 1 109 ? -2.029 -12.270 -0.201 1.00 74.00 109 MET A O 1
ATOM 883 N N . PRO A 1 110 ? -1.398 -12.205 -2.364 1.00 80.12 110 PRO A N 1
ATOM 884 C CA . PRO A 1 110 ? -0.610 -11.788 -3.538 1.00 80.12 110 PRO A CA 1
ATOM 885 C C . PRO A 1 110 ? -1.062 -10.430 -4.110 1.00 80.12 110 PRO A C 1
ATOM 887 O O . PRO A 1 110 ? -0.501 -9.945 -5.092 1.00 80.12 110 PRO A O 1
ATOM 890 N N . TYR A 1 111 ? -2.105 -9.835 -3.529 1.00 86.00 111 TYR A N 1
ATOM 891 C CA . TYR A 1 111 ? -2.772 -8.644 -4.055 1.00 86.00 111 TYR A CA 1
ATOM 892 C C . TYR A 1 111 ? -2.179 -7.330 -3.545 1.00 86.00 111 TYR A C 1
ATOM 894 O O . TYR A 1 111 ? -2.758 -6.287 -3.798 1.00 86.00 111 TYR A O 1
ATOM 902 N N . ASN A 1 112 ? -1.055 -7.354 -2.830 1.00 87.19 112 ASN A N 1
ATOM 903 C CA . ASN A 1 112 ? -0.350 -6.153 -2.385 1.00 87.19 112 ASN A CA 1
ATOM 904 C C . ASN A 1 112 ? 1.150 -6.449 -2.172 1.00 87.19 112 ASN A C 1
ATOM 906 O O . ASN A 1 112 ? 1.708 -6.177 -1.110 1.00 87.19 112 ASN A O 1
ATOM 910 N N . PHE A 1 113 ? 1.797 -7.106 -3.142 1.00 88.06 113 PHE A N 1
ATOM 911 C CA . PHE A 1 113 ? 3.183 -7.558 -3.009 1.00 88.06 113 PHE A CA 1
ATOM 912 C C . PHE A 1 113 ? 4.133 -6.371 -2.901 1.00 88.06 113 PHE A C 1
ATOM 914 O O . PHE A 1 113 ? 4.476 -5.733 -3.896 1.00 88.06 113 PHE A O 1
ATOM 921 N N . CYS A 1 114 ? 4.578 -6.080 -1.684 1.00 87.25 114 CYS A N 1
ATOM 922 C CA . CYS A 1 114 ? 5.488 -4.979 -1.448 1.00 87.25 114 CYS A CA 1
ATOM 923 C C . CYS A 1 114 ? 6.947 -5.382 -1.706 1.00 87.25 114 CYS A C 1
ATOM 925 O O . CYS A 1 114 ? 7.450 -6.347 -1.133 1.00 87.25 114 CYS A O 1
ATOM 927 N N . ILE A 1 115 ? 7.665 -4.583 -2.497 1.00 88.56 115 ILE A N 1
ATOM 928 C CA . ILE A 1 115 ? 9.037 -4.896 -2.948 1.00 88.56 115 ILE A CA 1
ATOM 929 C C . ILE A 1 115 ? 10.085 -4.903 -1.814 1.00 88.56 115 ILE A C 1
ATOM 931 O O . ILE A 1 115 ? 11.150 -5.511 -1.948 1.00 88.56 115 ILE A O 1
ATOM 935 N N . TRP A 1 116 ? 9.778 -4.314 -0.653 1.00 84.25 116 TRP A N 1
ATOM 936 C CA . TRP A 1 116 ? 10.614 -4.430 0.550 1.00 84.25 116 TRP A CA 1
ATOM 937 C C . TRP A 1 116 ? 10.624 -5.857 1.126 1.00 84.25 116 TRP A C 1
ATOM 939 O O . TRP A 1 116 ? 11.387 -6.145 2.039 1.00 84.25 116 TRP A O 1
ATOM 949 N N . TYR A 1 117 ? 9.849 -6.792 0.565 1.00 85.00 117 TYR A N 1
ATOM 950 C CA . TYR A 1 117 ? 10.045 -8.234 0.733 1.00 85.00 117 TYR A CA 1
ATOM 951 C C . TYR A 1 117 ? 11.530 -8.640 0.619 1.00 85.00 117 TYR A C 1
ATOM 953 O O . TYR A 1 117 ? 12.052 -9.375 1.465 1.00 85.00 117 TYR A O 1
ATOM 961 N N . TYR A 1 118 ? 12.239 -8.073 -0.363 1.00 86.94 118 TYR A N 1
ATOM 962 C CA . TYR A 1 118 ? 13.662 -8.331 -0.599 1.00 86.94 118 TYR A CA 1
ATOM 963 C C . TYR A 1 118 ? 14.604 -7.675 0.428 1.00 86.94 118 TYR A C 1
ATOM 965 O O . TYR A 1 118 ? 15.822 -7.831 0.362 1.00 86.94 118 TYR A O 1
ATOM 973 N N . ASP A 1 119 ? 14.064 -6.959 1.419 1.00 83.81 119 ASP A N 1
ATOM 974 C CA . ASP A 1 119 ? 14.833 -6.477 2.568 1.00 83.81 119 ASP A CA 1
ATOM 975 C C . ASP A 1 119 ? 15.160 -7.606 3.544 1.00 83.81 119 ASP A C 1
ATOM 977 O O . ASP A 1 119 ? 16.133 -7.510 4.292 1.00 83.81 119 ASP A O 1
ATOM 981 N N . ARG A 1 120 ? 14.333 -8.656 3.552 1.00 81.88 120 ARG A N 1
ATOM 982 C CA . ARG A 1 120 ? 14.440 -9.796 4.472 1.00 81.88 120 ARG A CA 1
ATOM 983 C C . ARG A 1 120 ? 14.699 -11.106 3.742 1.00 81.88 120 ARG A C 1
ATOM 985 O O . ARG A 1 120 ? 15.340 -11.992 4.297 1.00 81.88 120 ARG A O 1
ATOM 992 N N . MET A 1 121 ? 14.208 -11.218 2.513 1.00 84.50 121 MET A N 1
ATOM 993 C CA . MET A 1 121 ? 14.261 -12.433 1.711 1.00 84.50 121 MET A CA 1
ATOM 994 C C . MET A 1 121 ? 15.200 -12.232 0.521 1.00 84.50 121 MET A C 1
ATOM 996 O O . MET A 1 121 ? 15.314 -11.132 -0.009 1.00 84.50 121 MET A O 1
ATOM 1000 N N . ARG A 1 122 ? 15.888 -13.293 0.095 1.00 82.88 122 ARG A N 1
ATOM 1001 C CA . ARG A 1 122 ? 16.791 -13.256 -1.075 1.00 82.88 122 ARG A CA 1
ATOM 1002 C C . ARG A 1 122 ? 16.245 -14.005 -2.286 1.00 82.88 122 ARG A C 1
ATOM 1004 O O . ARG A 1 122 ? 16.757 -13.844 -3.386 1.00 82.88 122 ARG A O 1
ATOM 1011 N N . GLU A 1 123 ? 15.227 -14.823 -2.068 1.00 85.38 123 GLU A N 1
ATOM 1012 C CA . GLU A 1 123 ? 14.613 -15.686 -3.072 1.00 85.38 123 GLU A CA 1
ATOM 1013 C C . GLU A 1 123 ? 13.280 -15.098 -3.519 1.00 85.38 123 GLU A C 1
ATOM 1015 O O . GLU A 1 123 ? 12.594 -14.446 -2.728 1.00 85.38 123 GLU A O 1
ATOM 1020 N N . SER A 1 124 ? 12.894 -15.354 -4.767 1.00 85.19 124 SER A N 1
ATOM 1021 C CA . SER A 1 124 ? 11.575 -14.983 -5.279 1.00 85.19 124 SER A CA 1
ATOM 1022 C C . SER A 1 124 ? 10.450 -15.585 -4.427 1.00 85.19 124 SER A C 1
ATOM 1024 O O . SER A 1 124 ? 10.615 -16.671 -3.864 1.00 85.19 124 SER A O 1
ATOM 1026 N N . PRO A 1 125 ? 9.306 -14.891 -4.299 1.00 83.38 125 PRO A N 1
ATOM 1027 C CA . PRO A 1 125 ? 8.180 -15.419 -3.542 1.00 83.38 125 PRO A CA 1
ATOM 1028 C C . PRO A 1 125 ? 7.697 -16.766 -4.113 1.00 83.38 125 PRO 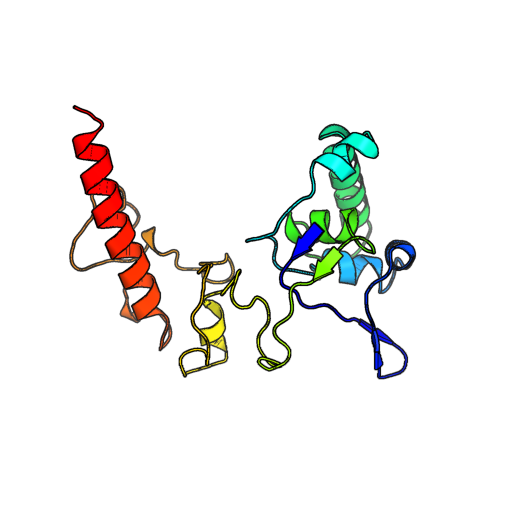A C 1
ATOM 1030 O O . PRO A 1 125 ? 7.678 -16.934 -5.332 1.00 83.38 125 PRO A O 1
ATOM 1033 N N . PRO A 1 126 ? 7.223 -17.711 -3.276 1.00 82.31 126 PRO A N 1
ATOM 1034 C CA . PRO A 1 126 ? 6.706 -19.012 -3.723 1.00 82.31 126 PRO A CA 1
ATOM 1035 C C . PRO A 1 126 ? 5.288 -18.927 -4.334 1.00 82.31 126 PRO A C 1
ATOM 1037 O O . PRO A 1 126 ? 4.521 -19.885 -4.294 1.00 82.31 126 PRO A O 1
ATOM 1040 N N . TYR A 1 127 ? 4.908 -17.762 -4.854 1.00 82.25 127 TYR A N 1
ATOM 1041 C CA . TYR A 1 127 ? 3.634 -17.457 -5.505 1.00 82.25 127 TYR A CA 1
ATOM 1042 C C . TYR A 1 127 ? 3.871 -16.368 -6.549 1.00 82.25 127 TYR A C 1
ATOM 1044 O O . TYR A 1 127 ? 4.865 -15.647 -6.489 1.00 82.25 127 TYR A O 1
ATOM 1052 N N . GLN A 1 128 ? 2.926 -16.200 -7.471 1.00 86.12 128 GLN A N 1
ATOM 1053 C CA . GLN A 1 128 ? 2.948 -15.104 -8.432 1.00 86.12 128 GLN A CA 1
ATOM 1054 C C . GLN A 1 128 ? 2.221 -13.878 -7.851 1.00 86.12 128 GLN A C 1
ATOM 1056 O O . GLN A 1 128 ? 1.017 -13.961 -7.584 1.00 86.12 128 GLN A O 1
ATOM 1061 N N . PRO A 1 129 ? 2.910 -12.743 -7.628 1.00 88.38 129 PRO A N 1
ATOM 1062 C CA . PRO A 1 129 ? 2.256 -11.487 -7.283 1.00 88.38 129 PRO A CA 1
ATOM 1063 C C . PRO A 1 129 ? 1.219 -11.076 -8.329 1.00 88.38 129 PRO A C 1
ATOM 1065 O O . PRO A 1 129 ? 1.493 -11.122 -9.526 1.00 88.38 129 PRO A O 1
ATOM 1068 N N . VAL A 1 130 ? 0.043 -10.639 -7.875 1.00 89.44 130 VAL A N 1
ATOM 1069 C CA . VAL A 1 130 ? -1.005 -10.092 -8.756 1.00 89.44 130 VAL A CA 1
ATOM 1070 C C . VAL A 1 130 ? -0.910 -8.571 -8.826 1.00 89.44 130 VAL A C 1
ATOM 1072 O O . VAL A 1 130 ? -1.129 -7.981 -9.878 1.00 89.44 130 VAL A O 1
ATOM 1075 N N . ILE A 1 131 ? -0.570 -7.930 -7.708 1.00 90.50 131 ILE A N 1
ATOM 1076 C CA . ILE A 1 131 ? -0.348 -6.485 -7.628 1.00 90.50 131 ILE A CA 1
ATOM 1077 C C . ILE A 1 131 ? 1.019 -6.274 -6.994 1.00 90.50 131 ILE A C 1
ATOM 1079 O O . ILE A 1 131 ? 1.255 -6.729 -5.876 1.00 90.50 131 ILE A O 1
ATOM 1083 N N . VAL A 1 132 ? 1.900 -5.574 -7.705 1.00 91.50 132 VAL A N 1
ATOM 1084 C CA . VAL A 1 132 ? 3.224 -5.178 -7.217 1.00 91.50 132 VAL A CA 1
ATOM 1085 C C . VAL A 1 132 ? 3.137 -3.764 -6.656 1.00 91.50 132 VAL A C 1
ATOM 1087 O O . VAL A 1 132 ? 2.710 -2.837 -7.341 1.00 91.50 132 VAL A O 1
ATOM 1090 N N . HIS A 1 133 ? 3.559 -3.593 -5.409 1.00 90.88 133 HIS A N 1
ATOM 1091 C CA . HIS A 1 133 ? 3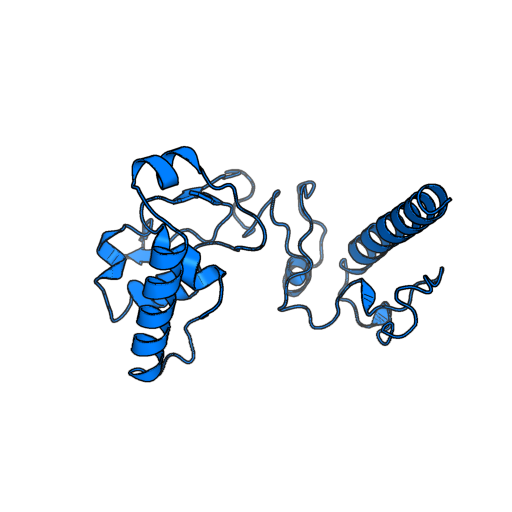.509 -2.331 -4.690 1.00 90.88 133 HIS A CA 1
ATOM 1092 C C . HIS A 1 133 ? 4.923 -1.823 -4.372 1.00 90.88 133 HIS A C 1
ATOM 1094 O O . HIS A 1 133 ? 5.641 -2.336 -3.508 1.00 90.88 133 HIS A O 1
ATOM 1100 N N . PHE A 1 134 ? 5.316 -0.745 -5.048 1.00 91.06 134 PHE A N 1
ATOM 1101 C CA . PHE A 1 134 ? 6.551 -0.004 -4.777 1.00 91.06 134 PHE A CA 1
ATOM 1102 C C . PHE A 1 134 ? 6.345 0.984 -3.612 1.00 91.06 134 PHE A C 1
ATOM 1104 O O . PHE A 1 134 ? 6.342 2.204 -3.803 1.00 91.06 134 PHE A O 1
ATOM 1111 N N . ALA A 1 135 ? 6.105 0.454 -2.407 1.00 81.50 135 ALA A N 1
ATOM 1112 C CA . ALA A 1 135 ? 5.748 1.217 -1.203 1.00 81.50 135 ALA A CA 1
ATOM 1113 C C . ALA A 1 135 ? 6.847 2.199 -0.728 1.00 81.50 135 ALA A C 1
ATOM 1115 O O . ALA A 1 135 ? 8.005 2.120 -1.139 1.00 81.50 135 ALA A O 1
ATOM 1116 N N . ALA A 1 136 ? 6.462 3.181 0.098 1.00 61.09 136 ALA A N 1
ATOM 1117 C CA . ALA A 1 136 ? 7.276 4.340 0.505 1.00 61.09 136 ALA A CA 1
ATOM 1118 C C . ALA A 1 136 ? 8.565 4.017 1.280 1.00 61.09 136 ALA A C 1
ATOM 1120 O O . ALA A 1 136 ? 9.517 4.785 1.180 1.00 61.09 136 ALA A O 1
ATOM 1121 N N . ASP A 1 137 ? 8.633 2.878 1.971 1.00 60.44 137 ASP A N 1
ATOM 1122 C CA . ASP A 1 137 ? 9.843 2.462 2.700 1.00 60.44 137 ASP A CA 1
ATOM 1123 C C . ASP A 1 137 ? 11.042 2.224 1.767 1.00 60.44 137 ASP A C 1
ATOM 1125 O O . ASP A 1 137 ? 12.201 2.264 2.186 1.00 60.44 137 ASP A O 1
ATOM 1129 N N . ILE A 1 138 ? 10.774 2.046 0.471 1.00 61.50 138 ILE A N 1
ATOM 1130 C CA . ILE A 1 138 ? 11.790 2.044 -0.570 1.00 61.50 138 ILE A CA 1
ATOM 1131 C C . ILE A 1 138 ? 12.005 3.488 -1.022 1.00 61.50 138 ILE A C 1
ATOM 1133 O O . ILE A 1 138 ? 11.166 4.073 -1.712 1.00 61.50 138 ILE A O 1
ATOM 1137 N N . LYS A 1 139 ? 13.162 4.048 -0.649 1.00 73.81 139 LYS A N 1
ATOM 1138 C CA . LYS A 1 139 ? 13.581 5.417 -1.006 1.00 73.81 139 LYS A CA 1
ATOM 1139 C C . LYS A 1 139 ? 13.696 5.655 -2.516 1.00 73.81 139 LYS A C 1
ATOM 1141 O O . LYS A 1 139 ? 13.689 6.800 -2.941 1.00 73.81 139 LYS A O 1
ATOM 1146 N N . ILE A 1 140 ? 13.811 4.585 -3.300 1.00 87.75 140 ILE A N 1
ATOM 1147 C CA . ILE A 1 140 ? 14.025 4.621 -4.746 1.00 87.75 140 ILE A CA 1
ATOM 1148 C C . ILE A 1 140 ? 12.725 4.207 -5.435 1.00 87.75 140 ILE A C 1
ATOM 1150 O O . ILE A 1 140 ? 12.360 3.032 -5.386 1.00 87.75 140 ILE A O 1
ATOM 1154 N N . LYS A 1 141 ? 12.002 5.126 -6.083 1.00 90.94 141 LYS A N 1
ATOM 1155 C CA . LYS A 1 141 ? 10.823 4.743 -6.876 1.00 90.94 141 LYS A CA 1
ATOM 1156 C C . LYS A 1 141 ? 11.228 4.262 -8.265 1.00 90.94 141 LYS A C 1
ATOM 1158 O O . LYS A 1 141 ? 12.292 4.641 -8.749 1.00 90.94 141 LYS A O 1
ATOM 1163 N N . PRO A 1 142 ? 10.390 3.457 -8.942 1.00 92.62 142 PRO A N 1
ATOM 1164 C CA . PRO A 1 142 ? 10.723 2.950 -10.268 1.00 92.62 142 PRO A CA 1
ATOM 1165 C C . PRO A 1 142 ? 11.035 4.039 -11.289 1.00 92.62 142 PRO A C 1
ATOM 1167 O O . PRO A 1 142 ? 11.927 3.845 -12.100 1.00 92.62 142 PRO A O 1
ATOM 1170 N N . TRP A 1 143 ? 10.366 5.191 -11.225 1.00 91.25 143 TRP A N 1
ATOM 1171 C CA . TRP A 1 143 ? 10.609 6.328 -12.121 1.00 91.25 143 TRP A CA 1
ATOM 1172 C C . TRP A 1 143 ? 11.840 7.176 -11.755 1.00 91.25 143 TRP A C 1
ATOM 1174 O O . TRP A 1 143 ? 12.173 8.092 -12.503 1.00 91.25 143 TRP A O 1
ATOM 1184 N N . ASP A 1 144 ? 12.506 6.891 -10.632 1.00 89.69 144 ASP A N 1
ATOM 1185 C CA . ASP A 1 144 ? 13.726 7.586 -10.202 1.00 89.69 144 ASP A CA 1
ATOM 1186 C C . ASP A 1 144 ? 15.003 6.812 -10.593 1.00 89.69 144 ASP A C 1
ATOM 1188 O O . ASP A 1 144 ? 16.113 7.214 -10.238 1.00 89.69 144 ASP A O 1
ATOM 1192 N N . VAL A 1 145 ? 14.865 5.697 -11.322 1.00 90.62 145 VAL A N 1
ATOM 1193 C CA . VAL A 1 145 ? 15.968 4.805 -11.704 1.00 90.62 145 VAL A CA 1
ATOM 1194 C C . VAL A 1 145 ? 16.375 4.992 -13.162 1.00 90.62 145 VAL A C 1
ATOM 1196 O O . VAL A 1 145 ? 15.543 5.176 -14.046 1.00 90.62 145 VAL A O 1
ATOM 1199 N N . VAL A 1 146 ? 17.678 4.896 -13.421 1.00 90.50 146 VAL A N 1
ATOM 1200 C CA . VAL A 1 146 ? 18.254 4.910 -14.765 1.00 90.50 146 VAL A CA 1
ATOM 1201 C C . VAL A 1 146 ? 18.086 3.540 -15.427 1.00 90.50 146 VAL A C 1
ATOM 1203 O O . VAL A 1 146 ? 18.697 2.554 -15.004 1.00 90.50 146 VAL A O 1
ATOM 1206 N N . TYR A 1 147 ? 17.301 3.505 -16.505 1.00 92.12 147 TYR A N 1
ATOM 1207 C CA . TYR A 1 147 ? 17.099 2.325 -17.350 1.00 92.12 147 TYR A CA 1
ATOM 1208 C C . TYR A 1 147 ? 17.866 2.420 -18.678 1.00 92.12 147 TYR A C 1
ATOM 1210 O O . TYR A 1 147 ? 18.206 3.524 -19.109 1.00 92.12 147 TYR A O 1
ATOM 1218 N N . PRO A 1 148 ? 18.107 1.285 -19.366 1.00 89.31 148 PRO A N 1
ATOM 1219 C CA . PRO A 1 148 ? 18.774 1.273 -20.670 1.00 89.31 148 PRO A CA 1
ATOM 1220 C C . PRO A 1 148 ? 18.027 2.041 -21.767 1.00 89.31 148 PRO A C 1
ATOM 1222 O O . PRO A 1 148 ? 18.665 2.613 -22.648 1.00 89.31 148 PRO A O 1
ATOM 1225 N N . ILE A 1 149 ? 16.690 2.047 -21.725 1.00 89.56 149 ILE A N 1
ATOM 1226 C CA . ILE A 1 149 ? 15.845 2.787 -22.664 1.00 89.56 149 ILE A CA 1
ATOM 1227 C C . ILE A 1 149 ? 15.302 4.011 -21.919 1.00 89.56 149 ILE A C 1
ATOM 1229 O O . ILE A 1 149 ? 14.390 3.881 -21.108 1.00 89.56 149 ILE A O 1
ATOM 1233 N N . PRO A 1 150 ? 15.854 5.214 -22.122 1.00 86.06 150 PRO A N 1
ATOM 1234 C CA . PRO A 1 150 ? 15.369 6.387 -21.414 1.00 86.06 150 PRO A CA 1
ATOM 1235 C C . PRO A 1 150 ? 13.959 6.756 -21.886 1.00 86.06 150 PRO A C 1
ATOM 1237 O O . PRO A 1 150 ? 13.649 6.720 -23.076 1.00 86.06 150 PRO A O 1
ATOM 1240 N N . LEU A 1 151 ? 13.117 7.164 -20.941 1.00 86.75 151 LEU A N 1
ATOM 1241 C CA . LEU A 1 151 ? 11.805 7.742 -21.213 1.00 86.75 151 LEU A CA 1
ATOM 1242 C C . LEU A 1 151 ? 11.857 9.226 -20.853 1.00 86.75 151 LEU A C 1
ATOM 1244 O O . LEU A 1 151 ? 12.114 9.565 -19.698 1.00 86.75 151 LEU A O 1
ATOM 1248 N N . GLU A 1 152 ? 11.602 10.112 -21.819 1.00 84.75 152 GLU A N 1
ATOM 1249 C CA . GLU A 1 152 ? 11.688 11.572 -21.625 1.00 84.75 152 GLU A CA 1
ATOM 1250 C C . GLU A 1 152 ? 10.842 12.060 -20.442 1.00 84.75 152 GLU A C 1
ATOM 1252 O O . GLU A 1 152 ? 11.285 12.899 -19.663 1.00 84.75 152 GLU A O 1
ATOM 1257 N N . ARG A 1 153 ? 9.665 11.457 -20.236 1.00 82.06 153 ARG A N 1
ATOM 1258 C CA . ARG A 1 153 ? 8.762 11.747 -19.109 1.00 82.06 153 ARG A CA 1
ATOM 1259 C C . ARG A 1 153 ? 9.409 11.546 -17.728 1.00 82.06 153 ARG A C 1
ATOM 1261 O O . ARG A 1 153 ? 8.952 12.138 -16.751 1.00 82.06 153 ARG A O 1
ATOM 1268 N N . PHE A 1 154 ? 10.452 10.720 -17.637 1.00 82.19 154 PHE A N 1
ATOM 1269 C CA . PHE A 1 154 ? 11.131 10.358 -16.387 1.00 82.19 154 PHE A CA 1
ATOM 1270 C C . PHE A 1 154 ? 12.620 10.748 -16.365 1.00 82.19 154 PHE A C 1
ATOM 1272 O O . PHE A 1 154 ? 13.286 10.584 -15.340 1.00 82.19 154 PHE A O 1
ATOM 1279 N N . SER A 1 155 ? 13.154 11.305 -17.456 1.00 71.00 155 SER A N 1
ATOM 1280 C CA . SER A 1 155 ? 14.590 11.575 -17.616 1.00 71.00 155 SER A CA 1
ATOM 1281 C C . SER A 1 155 ? 15.125 12.618 -16.631 1.00 71.00 155 SER A C 1
ATOM 1283 O O . SER A 1 155 ? 16.247 12.488 -16.153 1.00 71.00 155 SER A O 1
ATOM 1285 N N . SER A 1 156 ? 14.313 13.608 -16.250 1.00 69.25 156 SER A N 1
ATOM 1286 C CA . SER A 1 156 ? 14.689 14.645 -15.277 1.00 69.25 156 SER A CA 1
ATOM 1287 C C . SER A 1 156 ? 14.698 14.171 -13.818 1.00 69.25 156 SER A C 1
ATOM 1289 O O . SER A 1 156 ? 15.188 14.893 -12.952 1.00 69.25 156 SER A O 1
ATOM 1291 N N . LYS A 1 157 ? 14.162 12.975 -13.536 1.00 69.38 157 LYS A N 1
ATOM 1292 C CA . LYS A 1 157 ? 14.047 12.398 -12.183 1.00 69.38 157 LYS A CA 1
ATOM 1293 C C . LYS A 1 157 ? 14.915 11.159 -11.964 1.00 69.38 157 LYS A C 1
ATOM 1295 O O . LYS A 1 157 ? 15.111 10.749 -10.825 1.00 69.38 157 LYS A O 1
ATOM 1300 N N . SER A 1 158 ? 15.445 10.575 -13.036 1.00 74.00 158 SER A N 1
ATOM 1301 C CA . SER A 1 158 ? 16.229 9.340 -12.984 1.00 74.00 158 SER A CA 1
ATOM 1302 C C . SER A 1 158 ? 17.634 9.606 -12.435 1.00 74.00 158 SER A C 1
ATOM 1304 O O . SER A 1 158 ? 18.541 9.956 -13.186 1.00 74.00 158 SER A O 1
ATOM 1306 N N . ILE A 1 159 ? 17.810 9.459 -11.122 1.00 82.31 159 ILE A N 1
ATOM 1307 C CA . ILE A 1 159 ? 19.072 9.747 -10.417 1.00 82.31 159 ILE A CA 1
ATOM 1308 C C . ILE A 1 159 ? 19.723 8.504 -9.801 1.00 82.31 159 ILE A C 1
ATOM 1310 O O . ILE A 1 159 ? 20.901 8.554 -9.451 1.00 82.31 159 ILE A O 1
ATOM 1314 N N . HIS A 1 160 ? 18.987 7.395 -9.685 1.00 87.50 160 HIS A N 1
ATOM 1315 C CA . HIS A 1 160 ? 19.467 6.170 -9.048 1.00 87.50 160 HIS A CA 1
ATOM 1316 C C . HIS A 1 160 ? 19.927 5.123 -10.062 1.00 87.50 160 HIS A C 1
ATOM 1318 O O . HIS A 1 160 ? 19.302 4.897 -11.098 1.00 87.50 160 HIS A O 1
ATOM 1324 N N . SER A 1 161 ? 21.008 4.421 -9.739 1.00 89.12 161 SER A N 1
ATOM 1325 C CA . SER A 1 161 ? 21.467 3.258 -10.490 1.00 89.12 161 SER A CA 1
ATOM 1326 C C . SER A 1 161 ? 20.674 2.007 -10.110 1.00 89.12 161 SER A C 1
ATOM 1328 O O . SER A 1 161 ? 20.447 1.747 -8.931 1.00 89.12 161 SER A O 1
ATOM 1330 N N . MET A 1 162 ? 20.391 1.130 -11.083 1.00 90.06 162 MET A N 1
ATOM 1331 C CA . MET A 1 162 ? 19.882 -0.229 -10.813 1.00 90.06 162 MET A CA 1
ATOM 1332 C C . MET A 1 162 ? 20.769 -1.025 -9.836 1.00 90.06 162 MET A C 1
ATOM 1334 O O . MET A 1 162 ? 20.292 -1.954 -9.192 1.00 90.06 162 MET A O 1
ATOM 1338 N N . ARG A 1 163 ? 22.055 -0.664 -9.697 1.00 89.75 163 ARG A N 1
ATOM 1339 C CA . ARG A 1 163 ? 22.993 -1.291 -8.748 1.00 89.75 163 ARG A CA 1
ATOM 1340 C C . ARG A 1 163 ? 22.714 -0.947 -7.282 1.00 89.75 163 ARG A C 1
ATOM 1342 O O . ARG A 1 163 ? 23.231 -1.634 -6.409 1.00 89.75 163 ARG A O 1
ATOM 1349 N N . GLU A 1 164 ? 21.944 0.105 -7.011 1.00 90.88 164 GLU A N 1
ATOM 1350 C CA . GLU A 1 164 ? 21.525 0.478 -5.652 1.00 90.88 164 GLU A CA 1
ATOM 1351 C C . GLU A 1 164 ? 20.372 -0.399 -5.141 1.00 90.88 164 GLU A C 1
ATOM 1353 O O . GLU A 1 164 ? 20.104 -0.437 -3.939 1.00 90.88 164 GLU A O 1
ATOM 1358 N N . LEU A 1 165 ? 19.689 -1.111 -6.042 1.00 89.81 165 LEU A N 1
ATOM 1359 C CA . LEU A 1 165 ? 18.590 -2.002 -5.696 1.00 89.81 165 LEU A CA 1
ATOM 1360 C C . LEU A 1 165 ? 19.102 -3.276 -5.017 1.00 89.81 165 LEU A C 1
ATOM 1362 O O . LEU A 1 165 ? 20.181 -3.791 -5.321 1.00 89.81 165 LEU A O 1
ATOM 1366 N N . LYS A 1 166 ? 18.291 -3.833 -4.116 1.00 89.19 166 LYS A N 1
ATOM 1367 C CA . LYS A 1 166 ? 18.601 -5.114 -3.473 1.00 89.19 166 LYS A CA 1
ATOM 1368 C C . LYS A 1 166 ? 18.446 -6.270 -4.458 1.00 89.19 166 LYS A C 1
ATOM 1370 O O . LYS A 1 166 ? 17.706 -6.194 -5.442 1.00 89.19 166 LYS A O 1
ATOM 1375 N N . MET A 1 167 ? 19.124 -7.377 -4.159 1.00 88.38 167 MET A N 1
ATOM 1376 C CA . MET A 1 167 ? 19.001 -8.615 -4.926 1.00 88.38 167 MET A CA 1
ATOM 1377 C C . MET A 1 167 ? 17.526 -9.034 -5.030 1.00 88.38 167 MET A C 1
ATOM 1379 O O . MET A 1 167 ? 16.820 -9.062 -4.027 1.00 88.38 167 MET A O 1
ATOM 1383 N N . GLY A 1 168 ? 17.067 -9.320 -6.250 1.00 88.06 168 GLY A N 1
ATOM 1384 C CA . GLY A 1 168 ? 15.672 -9.668 -6.544 1.00 88.06 168 GLY A CA 1
ATOM 1385 C C . GLY A 1 168 ? 14.736 -8.479 -6.804 1.00 88.06 168 GLY A C 1
ATOM 1386 O O . GLY A 1 168 ? 13.675 -8.675 -7.383 1.00 88.06 168 GLY A O 1
ATOM 1387 N N . GLN A 1 169 ? 15.116 -7.236 -6.476 1.00 90.56 169 GLN A N 1
ATOM 1388 C CA . GLN A 1 169 ? 14.276 -6.064 -6.775 1.00 90.56 169 GLN A CA 1
ATOM 1389 C C . GLN A 1 169 ? 14.336 -5.653 -8.250 1.00 90.56 169 GLN A C 1
ATOM 1391 O O . GLN A 1 169 ? 13.325 -5.236 -8.806 1.00 90.56 169 GLN A O 1
ATOM 1396 N N . ALA A 1 170 ? 15.504 -5.783 -8.890 1.00 91.81 170 ALA A N 1
ATOM 1397 C CA . ALA A 1 170 ? 15.742 -5.289 -10.248 1.00 91.81 170 ALA A CA 1
ATOM 1398 C C . ALA A 1 170 ? 14.753 -5.840 -11.291 1.00 91.81 170 ALA A C 1
ATOM 1400 O O . ALA A 1 170 ? 14.334 -5.099 -12.175 1.00 91.81 170 ALA A O 1
ATOM 1401 N N . GLU A 1 171 ? 14.340 -7.103 -11.166 1.00 92.06 171 GLU A N 1
ATOM 1402 C CA . GLU A 1 171 ? 13.352 -7.730 -12.056 1.00 92.06 171 GLU A CA 1
ATOM 1403 C C . GLU A 1 171 ? 12.032 -6.946 -12.087 1.00 92.06 171 GLU A C 1
ATOM 1405 O O . GLU A 1 171 ? 11.520 -6.613 -13.153 1.00 92.06 171 GLU A O 1
ATOM 1410 N N . TRP A 1 172 ? 11.528 -6.549 -10.919 1.00 93.44 172 TRP A N 1
ATOM 1411 C CA . TRP A 1 172 ? 10.282 -5.794 -10.804 1.00 93.44 172 TRP A CA 1
ATOM 1412 C C . TRP A 1 172 ? 10.402 -4.359 -11.322 1.00 93.44 172 TRP A C 1
ATOM 1414 O O . TRP A 1 172 ? 9.439 -3.818 -11.862 1.00 93.44 172 TRP A O 1
ATOM 1424 N N . TYR A 1 173 ? 11.576 -3.740 -11.181 1.00 94.38 173 TYR A N 1
ATOM 1425 C CA . TYR A 1 173 ? 11.842 -2.410 -11.739 1.00 94.38 173 TYR A CA 1
ATOM 1426 C C . TYR A 1 173 ? 11.891 -2.459 -13.268 1.00 94.38 173 TYR A C 1
ATOM 1428 O O . TYR A 1 173 ? 11.293 -1.606 -13.921 1.00 94.38 173 TYR A O 1
ATOM 1436 N N . TYR A 1 174 ? 12.524 -3.485 -13.849 1.00 94.94 174 TYR A N 1
ATOM 1437 C CA . TYR A 1 174 ? 12.473 -3.707 -15.294 1.00 94.94 174 TYR A CA 1
ATOM 1438 C C . TYR A 1 174 ? 11.047 -3.965 -15.781 1.00 94.94 174 TYR A C 1
ATOM 1440 O O . TYR A 1 174 ? 10.636 -3.341 -16.754 1.00 94.94 174 TYR A O 1
ATOM 1448 N N . LEU A 1 175 ? 10.262 -4.776 -15.066 1.00 95.38 175 LEU A N 1
ATOM 1449 C CA . LEU A 1 175 ? 8.853 -4.993 -15.401 1.00 95.38 175 LEU A CA 1
ATOM 1450 C C . LEU A 1 175 ? 8.061 -3.676 -15.394 1.00 95.38 175 LEU A C 1
ATOM 1452 O O . LEU A 1 175 ? 7.335 -3.383 -16.339 1.00 95.38 175 LEU A O 1
ATOM 1456 N N . TRP A 1 176 ? 8.226 -2.838 -14.365 1.00 95.69 176 TRP A N 1
ATOM 1457 C CA . TRP A 1 176 ? 7.598 -1.513 -14.344 1.00 95.69 176 TRP A CA 1
ATOM 1458 C C . TRP A 1 176 ? 8.015 -0.669 -15.556 1.00 95.69 176 TRP A C 1
ATOM 1460 O O . TRP A 1 176 ? 7.178 -0.007 -16.170 1.00 95.69 176 TRP A O 1
ATOM 1470 N N . HIS A 1 177 ? 9.295 -0.712 -15.922 1.00 95.62 177 HIS A N 1
ATOM 1471 C CA . HIS A 1 177 ? 9.827 0.046 -17.045 1.00 95.62 177 HIS A CA 1
ATOM 1472 C C . HIS A 1 177 ? 9.275 -0.421 -18.398 1.00 95.62 177 HIS A C 1
ATOM 1474 O O . HIS A 1 177 ? 8.926 0.413 -19.232 1.00 95.62 177 HIS A O 1
ATOM 1480 N N . GLU A 1 178 ? 9.109 -1.728 -18.602 1.00 96.31 178 GLU A N 1
ATOM 1481 C CA . GLU A 1 178 ? 8.447 -2.277 -19.791 1.00 96.31 178 GLU A CA 1
ATOM 1482 C C . GLU A 1 178 ? 7.007 -1.763 -19.920 1.00 96.31 178 GLU A C 1
ATOM 1484 O O . GLU A 1 178 ? 6.597 -1.305 -20.991 1.00 96.31 178 GLU A O 1
ATOM 1489 N N . TYR A 1 179 ? 6.256 -1.748 -18.814 1.00 96.19 179 TYR A N 1
ATOM 1490 C CA . TYR A 1 179 ? 4.912 -1.165 -18.779 1.00 96.19 179 TYR A CA 1
ATOM 1491 C C . TYR A 1 179 ? 4.931 0.344 -19.046 1.00 96.19 179 TYR A C 1
ATOM 1493 O O . TYR A 1 179 ? 4.045 0.858 -19.732 1.00 96.19 179 TYR A O 1
ATOM 1501 N N . ALA A 1 180 ? 5.941 1.059 -18.549 1.00 94.88 180 ALA A N 1
ATOM 1502 C CA . ALA A 1 180 ? 6.109 2.484 -18.803 1.00 94.88 180 ALA A CA 1
ATOM 1503 C C . ALA A 1 180 ? 6.385 2.775 -20.291 1.00 94.88 180 ALA A C 1
ATOM 1505 O O . ALA A 1 180 ? 5.770 3.686 -20.842 1.00 94.88 180 ALA A O 1
ATOM 1506 N N . ILE A 1 181 ? 7.223 1.972 -20.961 1.00 95.00 181 ILE A N 1
ATOM 1507 C CA . ILE A 1 181 ? 7.464 2.064 -22.414 1.00 95.00 181 ILE A CA 1
ATOM 1508 C C . ILE A 1 181 ? 6.167 1.810 -23.188 1.00 95.00 181 ILE A C 1
ATOM 1510 O O . ILE A 1 181 ? 5.812 2.586 -24.077 1.00 95.00 181 ILE A O 1
ATOM 1514 N N . CYS A 1 182 ? 5.440 0.742 -22.843 1.00 95.62 182 CYS A N 1
ATOM 1515 C CA . CYS A 1 182 ? 4.173 0.413 -23.499 1.00 95.62 182 CYS A CA 1
ATOM 1516 C C . CYS A 1 182 ? 3.150 1.544 -23.339 1.00 95.62 182 CYS A C 1
ATOM 1518 O O . CYS A 1 182 ? 2.477 1.916 -24.298 1.00 95.62 182 CYS A O 1
ATOM 1520 N N . THR A 1 183 ? 3.071 2.121 -22.140 1.00 94.06 183 THR A N 1
ATOM 1521 C CA . THR A 1 183 ? 2.175 3.242 -21.842 1.00 94.06 183 THR A CA 1
ATOM 1522 C C . THR A 1 183 ? 2.558 4.485 -22.640 1.00 94.06 183 THR A C 1
ATOM 1524 O O . THR A 1 183 ? 1.687 5.107 -23.237 1.00 94.06 183 THR A O 1
ATOM 1527 N N . ASP A 1 184 ? 3.845 4.838 -22.701 1.00 91.19 184 ASP A N 1
ATOM 1528 C CA . ASP A 1 184 ? 4.321 6.003 -23.459 1.00 91.19 184 ASP A CA 1
ATOM 1529 C C . ASP A 1 184 ? 4.013 5.874 -24.957 1.00 91.19 184 ASP A C 1
ATOM 1531 O O . ASP A 1 184 ? 3.564 6.834 -25.584 1.00 91.19 184 ASP A O 1
ATOM 1535 N N . LYS A 1 185 ? 4.165 4.665 -25.514 1.00 91.94 185 LYS A N 1
ATOM 1536 C CA . LYS A 1 185 ? 3.786 4.369 -26.899 1.00 91.94 185 LYS A CA 1
ATOM 1537 C C . LYS A 1 185 ? 2.291 4.596 -27.141 1.00 91.94 185 LYS A C 1
ATOM 1539 O O . LYS A 1 185 ? 1.938 5.301 -28.077 1.00 91.94 185 LYS A O 1
ATOM 1544 N N . ILE A 1 186 ? 1.430 4.039 -26.288 1.00 93.50 186 ILE A N 1
ATOM 1545 C CA . ILE A 1 186 ? -0.028 4.184 -26.417 1.00 93.50 186 ILE A CA 1
ATOM 1546 C C . ILE A 1 186 ? -0.445 5.653 -26.283 1.00 93.50 186 ILE A C 1
ATOM 1548 O O . ILE A 1 186 ? -1.267 6.130 -27.056 1.00 93.50 186 ILE A O 1
ATOM 1552 N N . LEU A 1 187 ? 0.126 6.393 -25.329 1.00 90.69 187 LEU A N 1
ATOM 1553 C CA . LEU A 1 187 ? -0.209 7.807 -25.141 1.00 90.69 187 LEU A CA 1
ATOM 1554 C C . LEU A 1 187 ? 0.152 8.647 -26.372 1.00 90.69 187 LEU A C 1
ATOM 1556 O O . LEU A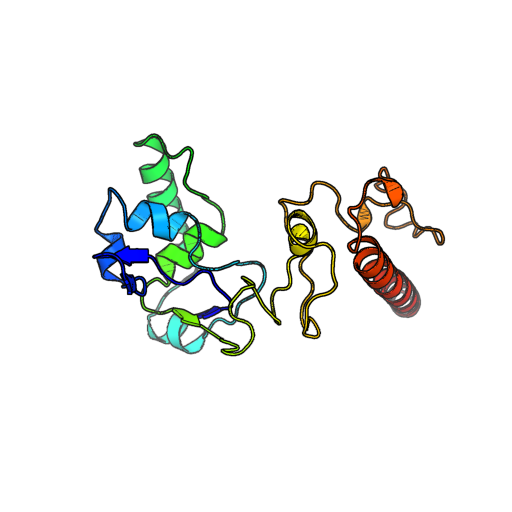 1 187 ? -0.656 9.467 -26.791 1.00 90.69 187 LEU A O 1
ATOM 1560 N N . LYS A 1 188 ? 1.301 8.386 -27.005 1.00 90.00 188 LYS A N 1
ATOM 1561 C CA . LYS A 1 188 ? 1.691 9.040 -28.266 1.00 90.00 188 LYS A CA 1
ATOM 1562 C C . LYS A 1 188 ? 0.755 8.714 -29.433 1.00 90.00 188 LYS A C 1
ATOM 1564 O O . LYS A 1 188 ? 0.609 9.534 -30.330 1.00 90.00 188 LYS A O 1
ATOM 1569 N N . GLU A 1 189 ? 0.143 7.532 -29.434 1.00 91.56 189 GLU A N 1
ATOM 1570 C CA . GLU A 1 189 ? -0.853 7.137 -30.438 1.00 91.56 189 GLU A CA 1
ATOM 1571 C C . GLU A 1 189 ? -2.225 7.798 -30.195 1.00 91.56 189 GLU A C 1
ATOM 1573 O O . GLU A 1 189 ? -2.963 8.012 -31.151 1.00 91.56 189 GLU A O 1
ATOM 1578 N N . ILE A 1 190 ? -2.561 8.129 -28.939 1.00 91.81 190 ILE A N 1
ATOM 1579 C CA . ILE A 1 190 ? -3.822 8.794 -28.549 1.00 91.81 190 ILE A CA 1
ATOM 1580 C C . ILE A 1 190 ? -3.734 10.326 -28.663 1.00 91.81 190 ILE A C 1
ATOM 1582 O O . ILE A 1 190 ? -4.750 10.977 -28.875 1.00 91.81 190 ILE A O 1
ATOM 1586 N N . GLU A 1 191 ? -2.546 10.915 -28.509 1.00 71.44 191 GLU A N 1
ATOM 1587 C CA . GLU A 1 191 ? -2.306 12.365 -28.633 1.00 71.44 191 GLU A CA 1
ATOM 1588 C C . GLU A 1 191 ? -2.231 12.863 -30.103 1.00 71.44 191 GLU A C 1
ATOM 1590 O O . GLU A 1 191 ? -1.779 13.983 -30.353 1.00 71.44 191 GLU A O 1
ATOM 1595 N N . LEU A 1 192 ? -2.702 12.053 -31.064 1.00 51.41 192 LEU A N 1
ATOM 1596 C CA . LEU A 1 192 ? -2.912 12.377 -32.487 1.00 51.41 192 LEU A CA 1
ATOM 1597 C C . LEU A 1 192 ? -4.396 12.632 -32.791 1.00 51.41 192 LEU A C 1
ATOM 1599 O O . LEU A 1 192 ? -4.661 13.488 -33.666 1.00 51.41 192 LEU A O 1
#

InterPro domains:
  IPR029044 Nucleotide-diphospho-sugar transferases [G3DSA:3.90.550.10] (4-160)
  IPR029044 Nucleotide-diphospho-sugar transferases [SSF53448] (35-177)

Foldseek 3Di:
DEAFFPAFDQDPNDTDGFALCLCVVPPPSLQVLQQARADVPDDDDDVVVCVVVVHDVVNLVVQLVVVVVSPVVDVSVRGDSDPRSSVSNVQGNNYDYDDDVVQPPDTGPQAEAELCVLVPDQDDDPDHRPDYDPDPVPVADLLLDDDPDDDPVSNVRPDDYCVVDGHPSSVVSVVVVVVVVVVVVVVVVVVD

Sequence (192 aa):
MIVTASRYKVYNNQLVHYEETDINDLEEGFPSICRGLFNSGSYIMNLNKIRAAQLTIDDFVAFSQMLCTYSKKKDTSNIYFGDQGLLSAAFVGDIKIFNYPHICNLWYMPYNFCIWYYDRMRESPPYQPVIVHFAADIKIKPWDVVYPIPLERFSSKSIHSMRELKMGQAEWYYLWHEYAICTDKILKEIEL

pLDDT: mean 82.31, std 10.99, range [50.59, 96.31]

Organism: NCBI:txid2078

Radius of gyration: 19.78 Å; chains: 1; bounding box: 49×38×59 Å

Secondary structure (DSSP, 8-state):
-EEEE--EEEETTEEEE--GGGGG-TTTHHHHHHT-SEEEEEEE--HHHHHHTT--HHHHHHHHHHHHHHHHTS--TT--TTHHHHHHHHHTTS-EE---TT-TT-TTTTTTEEGGGGGT--S--SS--SSEE--TTSSS-GGGEE-SS--HHHHTT--EEGGGSPTTHHHHHHHHHHHHHHHHHHHHHH--